Protein AF-A0A5Q2F804-F1 (afdb_monomer_lite)

Foldseek 3Di:
DPDDFDWDWPDDDDDPPDWIWIWTADPVRHTPDIDTDLVPQDDCPVVCVPPDLQCQLVVQLVSDLQQSLLSNLVSLQVVCVVVVHEDADPQQVVLSQLLRVLSVQLNVLVVLCVVPVVLSVLSNVLSCLSCVQLVRNDSHGQQDDRRGGPDGRDPVSVVVSVVSVVSNVVSVVSSCVRPPVDDDDPDDDFAKDKAAAAPVQHGDSPHQWMWIATPVGHTPDRTHGPVCVVQFWDFPQPPDSRRHIDGPPPPVPDDPPDDDDDDDPDDDD

pLDDT: mean 83.18, std 19.08, range [26.14, 98.75]

Sequence (269 aa):
MSGVTQRWVLDEIVDPYGAKVVVDRAPDGTVREARFDLAGLPRIDALLTGQQVAEVPSLVERLCGVCPAAHHLAGIRALESLAGGVDLPAAAVASRRLLHHASAIASHAVRAVGTDREGAVTLRRFAKAVMTAVGSPGHFPVTAVPGGVASRVGVEDRGRCLELLPAALSAAGRIAERTLPVPGPTDAFRGADVALVDDQGRPDLLGSRLRAVSADGEVLVAAAGTSGWDGLVAESAPGQPAPGPTSSPWDRGGAPTASGRSRNCASGP

Organism: NCBI:txid2662261

Radius of gyration: 22.35 Å; chains: 1; bounding box: 66×40×57 Å

InterPro domains:
  IPR001501 Nickel-dependent hydrogenase, large subunit [PF00374] (44-110)
  IPR029014 [NiFe]-hydrogenase, large subunit [G3DSA:1.10.645.10] (18-222)
  IPR029014 [NiFe]-hydrogenase, large subunit [SSF56762] (28-215)

Secondary structure (DSSP, 8-state):
------EEE---SS-TTPPEEEEEE-TTS-EEEEEEE-TTS---HHHHTTS-GGGHHHHHHTT-SS-HHHHHHHHHHHHHHHTT-----HHHHHHHHHHHHHHHHHHHHHHGGGT-HHHHHHHHHHHHHHHHHTT--SSS--SEETTEESSPPPHHHHHHHHHHHHHHHHHHHHHHHHHTTSPPPSS---S-EEEEE-TTS-B-TT-SEEEEE-TTS-EEEEEEEGGGHHHHEEESSTTSSS--EEETTTTTTS---------------

Structure (mmCIF, N/CA/C/O backbone):
data_AF-A0A5Q2F804-F1
#
_entry.id   AF-A0A5Q2F804-F1
#
loop_
_atom_site.group_PDB
_atom_site.id
_atom_site.type_symbol
_atom_site.label_atom_id
_atom_site.label_alt_id
_atom_site.label_comp_id
_atom_site.label_asym_id
_atom_site.label_entity_id
_atom_site.label_seq_id
_atom_site.pdbx_PDB_ins_code
_atom_site.Cartn_x
_atom_site.Cartn_y
_atom_site.Cartn_z
_atom_site.occupancy
_atom_site.B_iso_or_equiv
_atom_site.auth_seq_id
_atom_site.auth_comp_id
_atom_site.auth_asym_id
_atom_site.auth_atom_id
_atom_site.pdbx_PDB_model_num
ATOM 1 N N . MET A 1 1 ? -38.624 15.180 28.077 1.00 38.72 1 MET A N 1
ATOM 2 C CA . MET A 1 1 ? -37.472 16.012 28.487 1.00 38.72 1 MET A CA 1
ATOM 3 C C . MET A 1 1 ? -36.250 15.488 27.757 1.00 38.72 1 MET A C 1
ATOM 5 O O . MET A 1 1 ? -35.850 14.359 28.000 1.00 38.72 1 MET A O 1
ATOM 9 N N . SER A 1 2 ? -35.767 16.248 26.772 1.00 48.84 2 SER A N 1
ATOM 10 C CA . SER A 1 2 ? -34.666 15.853 25.886 1.00 48.84 2 SER A CA 1
ATOM 11 C C . SER A 1 2 ? -33.348 15.982 26.651 1.00 48.84 2 SER A C 1
ATOM 13 O O . SER A 1 2 ? -32.850 17.087 26.855 1.00 48.84 2 SER A O 1
ATOM 15 N N . GLY A 1 3 ? -32.861 14.862 27.188 1.00 47.88 3 GLY A N 1
ATOM 16 C CA . GLY A 1 3 ? -31.655 14.800 28.010 1.00 47.88 3 GLY A CA 1
ATOM 17 C C . GLY A 1 3 ? -30.406 14.865 27.144 1.00 47.88 3 GLY A C 1
ATOM 18 O O . GLY A 1 3 ? -29.879 13.828 26.742 1.00 47.88 3 GLY A O 1
ATOM 19 N N . VAL A 1 4 ? -29.939 16.077 26.848 1.00 47.84 4 VAL A N 1
ATOM 20 C CA . VAL A 1 4 ? -28.622 16.267 26.235 1.00 47.84 4 VAL A CA 1
ATOM 21 C C . VAL A 1 4 ? -27.569 15.786 27.229 1.00 47.84 4 VAL A C 1
ATOM 23 O O . VAL A 1 4 ? -27.433 16.302 28.335 1.00 47.84 4 VAL A O 1
ATOM 26 N N . THR A 1 5 ? -26.875 14.735 26.819 1.00 56.75 5 THR A N 1
ATOM 27 C CA . THR A 1 5 ? -25.773 14.086 27.521 1.00 56.75 5 THR A CA 1
ATOM 28 C C . THR A 1 5 ? -24.488 14.831 27.164 1.00 56.75 5 THR A C 1
ATOM 30 O O . THR A 1 5 ? -24.303 15.231 26.014 1.00 56.75 5 THR A O 1
ATOM 33 N N . GLN A 1 6 ? -23.638 15.111 28.156 1.00 49.16 6 GLN A N 1
ATOM 34 C CA . GLN A 1 6 ? -22.407 15.877 27.947 1.00 49.16 6 GLN A CA 1
ATOM 35 C C . GLN A 1 6 ? -21.523 15.196 26.894 1.00 49.16 6 GLN A C 1
ATOM 37 O O . GLN A 1 6 ? -21.100 14.056 27.080 1.00 49.16 6 GLN A O 1
ATOM 42 N N . ARG A 1 7 ? -21.225 15.915 25.808 1.00 54.91 7 ARG A N 1
ATOM 43 C CA . ARG A 1 7 ? -20.289 15.489 24.765 1.00 54.91 7 ARG A CA 1
ATOM 44 C C . ARG A 1 7 ? -18.921 16.085 25.059 1.00 54.91 7 ARG A C 1
ATOM 46 O O . ARG A 1 7 ? -18.747 17.297 24.979 1.00 54.91 7 ARG A O 1
ATOM 53 N N . TRP A 1 8 ? -17.962 15.223 25.361 1.00 56.25 8 TRP A N 1
ATOM 54 C CA . TRP A 1 8 ? -16.563 15.601 25.517 1.00 56.25 8 TRP A CA 1
ATOM 55 C C . TRP A 1 8 ? -15.850 15.374 24.182 1.00 56.25 8 TRP A C 1
ATOM 57 O O . TRP A 1 8 ? -15.937 14.290 23.607 1.00 56.25 8 TRP A O 1
ATOM 67 N N . VAL A 1 9 ? -15.189 16.409 23.668 1.00 56.56 9 VAL A N 1
ATOM 68 C CA . VAL A 1 9 ? -14.317 16.337 22.490 1.00 56.56 9 VAL A CA 1
ATOM 69 C C . VAL A 1 9 ? -12.901 16.561 22.998 1.00 56.56 9 VAL A C 1
ATOM 71 O O . VAL A 1 9 ? -12.588 17.664 23.433 1.00 56.56 9 VAL A O 1
ATOM 74 N N . LEU A 1 10 ? -12.079 15.511 23.007 1.00 50.03 10 LEU A N 1
ATOM 75 C CA . LEU A 1 10 ? -10.643 15.657 23.230 1.00 50.03 10 LEU A CA 1
ATOM 76 C C . LEU A 1 10 ? -9.939 15.888 21.887 1.00 50.03 10 LEU A C 1
ATOM 78 O O . LEU A 1 10 ? -10.218 15.185 20.916 1.00 50.03 10 LEU A O 1
ATOM 82 N N . ASP A 1 11 ? -9.047 16.877 21.901 1.00 45.44 11 ASP A N 1
ATOM 83 C CA . ASP A 1 11 ? -8.083 17.286 20.876 1.00 45.44 11 ASP A CA 1
ATOM 84 C C . ASP A 1 11 ? -8.650 17.799 19.543 1.00 45.44 11 ASP A C 1
ATOM 86 O O . ASP A 1 11 ? -8.765 17.104 18.533 1.00 45.44 11 ASP A O 1
ATOM 90 N N . GLU A 1 12 ? -8.925 19.106 19.535 1.00 42.06 12 GLU A N 1
ATOM 91 C CA . GLU A 1 12 ? -8.994 19.911 18.320 1.00 42.06 12 GLU A CA 1
ATOM 92 C C . GLU A 1 12 ? -7.562 20.210 17.826 1.00 42.06 12 GLU A C 1
ATOM 94 O O . GLU A 1 12 ? -6.863 21.071 18.349 1.00 42.06 12 GLU A O 1
ATOM 99 N N . ILE A 1 13 ? -7.144 19.476 16.790 1.00 50.56 13 ILE A N 1
ATOM 100 C CA . ILE A 1 13 ? -6.192 19.915 15.753 1.00 50.56 13 ILE A CA 1
ATOM 101 C C . ILE A 1 13 ? -4.788 20.328 16.256 1.00 50.56 13 ILE A C 1
ATOM 103 O O . ILE A 1 13 ? -4.438 21.501 16.197 1.00 50.56 13 ILE A O 1
ATOM 107 N N . VAL A 1 14 ? -3.919 19.369 16.617 1.00 45.47 14 VAL A N 1
ATOM 108 C CA . VAL A 1 14 ? -2.443 19.515 16.442 1.00 45.47 14 VAL A CA 1
ATOM 109 C C . VAL A 1 14 ? -1.732 18.192 16.080 1.00 45.47 14 VAL A C 1
ATOM 111 O O . VAL A 1 14 ? -0.512 18.170 15.956 1.00 45.47 14 VAL A O 1
ATOM 114 N N . ASP A 1 15 ? -2.442 17.083 15.843 1.00 53.72 15 ASP A N 1
ATOM 115 C CA . ASP A 1 15 ? -1.802 15.834 15.406 1.00 53.72 15 ASP A CA 1
ATOM 116 C C . ASP A 1 15 ? -2.459 15.285 14.125 1.00 53.72 15 ASP A C 1
ATOM 118 O O . ASP A 1 15 ? -3.586 14.795 14.190 1.00 53.72 15 ASP A O 1
ATOM 122 N N . PRO A 1 16 ? -1.794 15.329 12.950 1.00 51.53 16 PRO A N 1
ATOM 123 C CA . PRO A 1 16 ? -2.287 14.669 11.737 1.00 51.53 16 PRO A CA 1
ATOM 124 C C . PRO A 1 16 ? -2.323 13.131 11.855 1.00 51.53 16 PRO A C 1
ATOM 126 O O . PRO A 1 16 ? -2.821 12.462 10.952 1.00 51.53 16 PRO A O 1
ATOM 129 N N . TYR A 1 17 ? -1.798 12.570 12.949 1.00 50.66 17 TYR A N 1
ATOM 130 C CA . TYR A 1 17 ? -1.917 11.166 13.344 1.00 50.66 17 TYR A CA 1
ATOM 131 C C . TYR A 1 17 ? -2.920 10.947 14.489 1.00 50.66 17 TYR A C 1
ATOM 133 O O . TYR A 1 17 ? -3.140 9.803 14.892 1.00 50.66 17 TYR A O 1
ATOM 141 N N . GLY A 1 18 ? -3.534 12.016 15.003 1.00 53.72 18 GLY A N 1
ATOM 142 C CA . GLY A 1 18 ? -4.494 11.967 16.095 1.00 53.72 18 GLY A CA 1
ATOM 143 C C . GLY A 1 18 ? -5.844 11.444 15.617 1.00 53.72 18 GLY A C 1
ATOM 144 O O . GLY A 1 18 ? -6.415 11.937 14.646 1.00 53.72 18 GLY A O 1
ATOM 145 N N . ALA A 1 19 ? -6.372 10.442 16.312 1.00 65.06 19 ALA A N 1
ATOM 146 C CA . ALA A 1 19 ? -7.722 9.948 16.098 1.00 65.06 19 ALA A CA 1
ATOM 147 C C . ALA A 1 19 ? -8.625 10.487 17.212 1.00 65.06 19 ALA A C 1
ATOM 149 O O . ALA A 1 19 ? -8.334 10.315 18.395 1.00 65.06 19 ALA A O 1
ATOM 150 N N . LYS A 1 20 ? -9.734 11.133 16.848 1.00 74.44 20 LYS A N 1
ATOM 151 C CA . LYS A 1 20 ? -10.697 11.629 17.832 1.00 74.44 20 LYS A CA 1
ATOM 152 C C . LYS A 1 20 ? -11.535 10.468 18.352 1.00 74.44 20 LYS A C 1
ATOM 154 O O . LYS A 1 20 ? -12.152 9.757 17.564 1.00 74.44 20 LYS A O 1
ATOM 159 N N . VAL A 1 21 ? -11.603 10.310 19.671 1.00 82.12 21 VAL A N 1
ATOM 160 C CA . VAL A 1 21 ? -12.519 9.365 20.322 1.00 82.12 21 VAL A CA 1
ATOM 161 C C . VAL A 1 21 ? -13.660 10.149 20.958 1.00 82.12 21 VAL A C 1
ATOM 163 O O . VAL A 1 21 ? -13.438 11.014 21.802 1.00 82.12 21 VAL A O 1
ATOM 166 N N . VAL A 1 22 ? -14.893 9.856 20.552 1.00 83.38 22 VAL A N 1
ATOM 167 C CA . VAL A 1 22 ? -16.102 10.405 21.173 1.00 83.38 22 VAL A CA 1
ATOM 168 C C . VAL A 1 22 ? -16.629 9.387 22.169 1.00 83.38 22 VAL A C 1
ATOM 170 O O . VAL A 1 22 ? -16.884 8.242 21.800 1.00 83.38 22 VAL A O 1
ATOM 173 N N . VAL A 1 23 ? -16.788 9.818 23.421 1.00 88.50 23 VAL A N 1
ATOM 174 C CA . VAL A 1 23 ? -17.300 8.990 24.517 1.00 88.50 23 VAL A CA 1
ATOM 175 C C . VAL A 1 23 ? -18.631 9.555 24.994 1.00 88.50 23 VAL A C 1
ATOM 177 O O . VAL A 1 23 ? -18.683 10.667 25.522 1.00 88.50 23 VAL A O 1
ATOM 180 N N . ASP A 1 24 ? -19.695 8.775 24.844 1.00 87.75 24 ASP A N 1
ATOM 181 C CA . ASP A 1 24 ? -21.026 9.118 25.333 1.00 87.75 24 ASP A CA 1
ATOM 182 C C . ASP A 1 24 ? -21.238 8.471 26.711 1.00 87.75 24 ASP A C 1
ATOM 184 O O . ASP A 1 24 ? -21.100 7.256 26.884 1.00 87.75 24 ASP A O 1
ATOM 188 N N . ARG A 1 25 ? -21.559 9.288 27.723 1.00 92.94 25 ARG A N 1
ATOM 189 C CA . ARG A 1 25 ? -21.741 8.853 29.120 1.00 92.94 25 ARG A CA 1
ATOM 190 C C . ARG A 1 25 ? -23.180 9.032 29.585 1.00 92.94 25 ARG A C 1
ATOM 192 O O . ARG A 1 25 ? -23.860 9.962 29.171 1.00 92.94 25 ARG A O 1
ATOM 199 N N . ALA A 1 26 ? -23.643 8.156 30.466 1.00 91.38 26 ALA A N 1
ATOM 200 C CA . ALA A 1 26 ? -24.888 8.317 31.203 1.00 91.38 26 ALA A CA 1
ATOM 201 C C . ALA A 1 26 ? -24.761 9.413 32.288 1.00 91.38 26 ALA A C 1
ATOM 203 O O . ALA A 1 26 ? -23.644 9.782 32.656 1.00 91.38 26 ALA A O 1
ATOM 204 N N . PRO A 1 27 ? -25.885 9.929 32.833 1.00 90.88 27 PRO A N 1
ATOM 205 C CA . PRO A 1 27 ? -25.858 10.932 33.904 1.00 90.88 27 PRO A CA 1
ATOM 206 C C . PRO A 1 27 ? -25.114 10.499 35.176 1.00 90.88 27 PRO A C 1
ATOM 208 O O . PRO A 1 27 ? -24.616 11.349 35.902 1.00 90.88 27 PRO A O 1
ATOM 211 N N . ASP A 1 28 ? -25.024 9.194 35.438 1.00 92.19 28 ASP A N 1
ATOM 212 C CA . ASP A 1 28 ? -24.280 8.616 36.565 1.00 92.19 28 ASP A CA 1
ATOM 213 C C . ASP A 1 28 ? -22.765 8.473 36.298 1.00 92.19 28 ASP A C 1
ATOM 215 O O . ASP A 1 28 ? -22.028 7.979 37.146 1.00 92.19 28 ASP A O 1
ATOM 219 N N . GLY A 1 29 ? -22.287 8.907 35.125 1.00 88.25 29 GLY A N 1
ATOM 220 C CA . GLY A 1 29 ? -20.882 8.843 34.719 1.00 88.25 29 GLY A CA 1
ATOM 221 C C . GLY A 1 29 ? -20.481 7.566 33.972 1.00 88.25 29 GLY A C 1
ATOM 222 O O . GLY A 1 29 ? -19.369 7.519 33.429 1.00 88.25 29 GLY A O 1
ATOM 223 N N . THR A 1 30 ? -21.372 6.570 33.879 1.00 93.12 30 THR A N 1
ATOM 224 C CA . THR A 1 30 ? -21.130 5.304 33.169 1.00 93.12 30 THR A CA 1
ATOM 225 C C . THR A 1 30 ? -20.923 5.547 31.675 1.00 93.12 30 THR A C 1
ATOM 227 O O . THR A 1 30 ? -21.722 6.234 31.039 1.00 93.12 30 THR A O 1
ATOM 230 N N . VAL A 1 31 ? -19.871 4.974 31.083 1.00 91.56 31 VAL A N 1
ATOM 231 C CA . VAL A 1 31 ? -19.643 5.030 29.628 1.00 91.56 31 VAL A CA 1
ATOM 232 C C . VAL A 1 31 ? -20.655 4.128 28.925 1.00 91.56 31 VAL A C 1
ATOM 234 O O . VAL A 1 31 ? -20.709 2.933 29.199 1.00 91.56 31 VAL A O 1
ATOM 237 N N . ARG A 1 32 ? -21.458 4.699 28.024 1.00 90.38 32 ARG A N 1
ATOM 238 C CA . ARG A 1 32 ? -22.400 3.950 27.178 1.00 90.38 32 ARG A CA 1
ATOM 239 C C . ARG A 1 32 ? -21.753 3.501 25.879 1.00 90.38 32 ARG A C 1
ATOM 241 O O . ARG A 1 32 ? -22.004 2.393 25.426 1.00 90.38 32 ARG A O 1
ATOM 248 N N . GLU A 1 33 ? -20.944 4.373 25.293 1.00 86.44 33 GLU A N 1
ATOM 249 C CA . GLU A 1 33 ? -20.306 4.139 24.005 1.00 86.44 33 GLU A CA 1
ATOM 250 C C . GLU A 1 33 ? -18.998 4.928 23.923 1.00 86.44 33 GLU A C 1
ATOM 252 O O . GLU A 1 33 ? -18.900 6.041 24.446 1.00 86.44 33 GLU A O 1
ATOM 257 N N . ALA A 1 34 ? -18.008 4.359 23.243 1.00 86.06 34 ALA A N 1
ATOM 258 C CA . ALA A 1 34 ? -16.816 5.058 22.794 1.00 86.06 34 ALA A CA 1
ATOM 259 C C . ALA A 1 34 ? -16.560 4.681 21.331 1.00 86.06 34 ALA A C 1
ATOM 261 O O . ALA A 1 34 ? -16.556 3.498 20.994 1.00 86.06 34 ALA A O 1
ATOM 262 N N . ARG A 1 35 ? -16.355 5.673 20.463 1.00 82.75 35 ARG A N 1
ATOM 263 C CA . ARG A 1 35 ? -16.119 5.457 19.026 1.00 82.75 35 ARG A CA 1
ATOM 264 C C . ARG A 1 35 ? -15.065 6.404 18.478 1.00 82.75 35 ARG A C 1
ATOM 266 O O . ARG A 1 35 ? -14.916 7.516 18.982 1.00 82.75 35 ARG A O 1
ATOM 273 N N . PHE A 1 36 ? -14.399 5.997 17.403 1.00 83.00 36 PHE A N 1
ATOM 274 C CA . PHE A 1 36 ? -13.578 6.906 16.609 1.00 83.00 36 PHE A CA 1
ATOM 275 C C . PHE A 1 36 ? -14.462 7.812 15.744 1.00 83.00 36 PHE A C 1
ATOM 277 O O . PHE A 1 36 ? -15.350 7.340 15.035 1.00 83.00 36 PHE A O 1
ATOM 284 N N . ASP A 1 37 ? -14.219 9.117 15.801 1.00 79.50 37 ASP A N 1
ATOM 285 C CA . ASP A 1 37 ? -14.879 10.109 14.959 1.00 79.50 37 ASP A CA 1
ATOM 286 C C . ASP A 1 37 ? -14.072 10.322 13.677 1.00 79.50 37 ASP A C 1
ATOM 288 O O . ASP A 1 37 ? -13.038 10.989 13.665 1.00 79.50 37 ASP A O 1
ATOM 292 N N . LEU A 1 38 ? -14.570 9.727 12.594 1.00 78.75 38 LEU A N 1
ATOM 293 C CA . LEU A 1 38 ? -13.983 9.802 11.257 1.00 78.75 38 LEU A CA 1
ATOM 294 C C . LEU A 1 38 ? -14.694 10.830 10.359 1.00 78.75 38 LEU A C 1
ATOM 296 O O . LEU A 1 38 ? -14.428 10.889 9.161 1.00 78.75 38 LEU A O 1
ATOM 300 N N . ALA A 1 39 ? -15.599 11.652 10.909 1.00 77.88 39 ALA A N 1
ATOM 301 C CA . ALA A 1 39 ? -16.405 12.595 10.128 1.00 77.88 39 ALA A CA 1
ATOM 302 C C . ALA A 1 39 ? -15.580 13.667 9.397 1.00 77.88 39 ALA A C 1
ATOM 304 O O . ALA A 1 39 ? -16.039 14.201 8.391 1.00 77.88 39 ALA A O 1
ATOM 305 N N . GLY A 1 40 ? -14.372 13.968 9.883 1.00 74.88 40 GLY A N 1
ATOM 306 C CA . GLY A 1 40 ? -13.460 14.932 9.263 1.00 74.88 40 GLY A CA 1
ATOM 307 C C . GLY A 1 40 ? -12.661 14.395 8.070 1.00 74.88 40 GLY A C 1
ATOM 308 O O . GLY A 1 40 ? -11.944 15.170 7.440 1.00 74.88 40 GLY A O 1
ATOM 309 N N . LEU A 1 41 ? -12.745 13.095 7.756 1.00 75.06 41 LEU A N 1
ATOM 310 C CA . LEU A 1 41 ? -11.999 12.514 6.639 1.00 75.06 41 LEU A CA 1
ATOM 311 C C . LEU A 1 41 ? -12.686 12.802 5.291 1.00 75.06 41 LEU A C 1
ATOM 313 O O . LEU A 1 41 ? -13.914 12.705 5.191 1.00 75.06 41 LEU A O 1
ATOM 317 N N . PRO A 1 42 ? -11.914 13.127 4.235 1.00 72.25 42 PRO A N 1
ATOM 318 C CA . PRO A 1 42 ? -12.466 13.392 2.912 1.00 72.25 42 PRO A CA 1
ATOM 319 C C . PRO A 1 42 ? -13.193 12.157 2.365 1.00 72.25 42 PRO A C 1
ATOM 321 O O . PRO A 1 42 ? -12.704 11.032 2.468 1.00 72.25 42 PRO A O 1
ATOM 324 N N . ARG A 1 43 ? -14.368 12.372 1.763 1.00 76.12 43 ARG A N 1
ATOM 325 C CA . ARG A 1 43 ? -15.200 11.314 1.170 1.00 76.12 43 ARG A CA 1
ATOM 326 C C . ARG A 1 43 ? -15.161 11.431 -0.340 1.00 76.12 43 ARG A C 1
ATOM 328 O O . ARG A 1 43 ? -15.449 12.492 -0.887 1.00 76.12 43 ARG A O 1
ATOM 335 N N . ILE A 1 44 ? -14.783 10.343 -0.994 1.00 80.56 44 ILE A N 1
ATOM 336 C CA . ILE A 1 44 ? -14.481 10.348 -2.421 1.00 80.56 44 ILE A CA 1
ATOM 337 C C . ILE A 1 44 ? -15.685 9.966 -3.283 1.00 80.56 44 ILE A C 1
ATOM 339 O O . ILE A 1 44 ? -15.826 10.476 -4.387 1.00 80.56 44 ILE A O 1
ATOM 343 N N . ASP A 1 45 ? -16.583 9.124 -2.779 1.00 82.94 45 ASP A N 1
ATOM 344 C CA . ASP A 1 45 ? -17.612 8.454 -3.582 1.00 82.94 45 ASP A CA 1
ATOM 345 C C . ASP A 1 45 ? -18.517 9.449 -4.326 1.00 82.94 45 ASP A C 1
ATOM 347 O O . ASP A 1 45 ? -18.698 9.374 -5.544 1.00 82.94 45 ASP A O 1
ATOM 351 N N . ALA A 1 46 ? -19.012 10.461 -3.608 1.00 84.12 46 ALA A N 1
ATOM 352 C CA . ALA A 1 46 ? -19.833 11.516 -4.195 1.00 84.12 46 ALA A CA 1
ATOM 353 C C . ALA A 1 46 ? -19.038 12.429 -5.149 1.00 84.12 46 ALA A C 1
ATOM 355 O O . ALA A 1 46 ? -19.608 12.955 -6.100 1.00 84.12 46 ALA A O 1
ATOM 356 N N . LEU A 1 47 ? -17.727 12.599 -4.926 1.00 84.19 47 LEU A N 1
ATOM 357 C CA . LEU A 1 47 ? -16.857 13.436 -5.762 1.00 84.19 47 LEU A CA 1
ATOM 358 C C . LEU A 1 47 ? -16.540 12.791 -7.117 1.00 84.19 47 LEU A C 1
ATOM 360 O O . LEU A 1 47 ? -16.288 13.509 -8.084 1.00 84.19 47 LEU A O 1
ATOM 364 N N . LEU A 1 48 ? -16.548 11.456 -7.200 1.00 89.75 48 LEU A N 1
ATOM 365 C CA . LEU A 1 48 ? -16.289 10.731 -8.449 1.00 89.75 48 LEU A CA 1
ATOM 366 C C . LEU A 1 48 ? -17.517 10.640 -9.355 1.00 89.75 48 LEU A C 1
ATOM 368 O O . LEU A 1 48 ? -17.381 10.390 -10.553 1.00 89.75 48 LEU A O 1
ATOM 372 N N . THR A 1 49 ? -18.718 10.847 -8.814 1.00 90.50 49 THR A N 1
ATOM 373 C CA . THR A 1 49 ? -19.950 10.773 -9.605 1.00 90.50 49 THR A CA 1
ATOM 374 C C . THR A 1 49 ? -19.953 11.869 -10.675 1.00 90.50 49 THR A C 1
ATOM 376 O O . THR A 1 49 ? -19.809 13.050 -10.374 1.00 90.50 49 THR A O 1
ATOM 379 N N . GLY A 1 50 ? -20.110 11.474 -11.943 1.00 92.81 50 GLY A N 1
ATOM 380 C CA . GLY A 1 50 ? -20.084 12.386 -13.093 1.00 92.81 50 GLY A CA 1
ATOM 381 C C . GLY A 1 50 ? -18.684 12.745 -13.606 1.00 92.81 50 GLY A C 1
ATOM 382 O O . GLY A 1 50 ? -18.578 13.439 -14.616 1.00 92.81 50 GLY A O 1
ATOM 383 N N . GLN A 1 51 ? -17.616 12.266 -12.961 1.00 93.38 51 GLN A N 1
ATOM 384 C CA . GLN A 1 51 ? -16.254 12.431 -13.467 1.00 93.38 51 GLN A CA 1
ATOM 385 C C . GLN A 1 51 ? -15.992 11.513 -14.661 1.00 93.38 51 GLN A C 1
ATOM 387 O O . GLN A 1 51 ? -16.578 10.436 -14.797 1.00 93.38 51 GLN A O 1
ATOM 392 N N . GLN A 1 52 ? -15.060 11.923 -15.520 1.00 94.62 52 GLN A N 1
ATOM 393 C CA . GLN A 1 52 ? -14.554 11.041 -16.565 1.00 94.62 52 GLN A CA 1
ATOM 394 C C . GLN A 1 52 ? -13.771 9.901 -15.920 1.00 94.62 52 GLN A C 1
ATOM 396 O O . GLN A 1 52 ? -12.856 10.137 -15.134 1.00 94.62 52 GLN A O 1
ATOM 401 N N . VAL A 1 53 ? -14.107 8.660 -16.279 1.00 93.00 53 VAL A N 1
ATOM 402 C CA . VAL A 1 53 ? -13.520 7.471 -15.648 1.00 93.00 53 VAL A CA 1
ATOM 403 C C . VAL A 1 53 ? -11.989 7.460 -15.734 1.00 93.00 53 VAL A C 1
ATOM 405 O O . VAL A 1 53 ? -11.326 7.125 -14.760 1.00 93.00 53 VAL A O 1
ATOM 408 N N . ALA A 1 54 ? -11.418 7.932 -16.847 1.00 92.31 54 ALA A N 1
ATOM 409 C CA . ALA A 1 54 ? -9.971 8.022 -17.043 1.00 92.31 54 ALA A CA 1
ATOM 410 C C . ALA A 1 54 ? -9.262 8.976 -16.058 1.00 92.31 54 ALA A C 1
ATOM 412 O O . ALA A 1 54 ? -8.087 8.774 -15.766 1.00 92.31 54 ALA A O 1
ATOM 413 N N . GLU A 1 55 ? -9.970 9.967 -15.508 1.00 92.31 55 GLU A N 1
ATOM 414 C CA . GLU A 1 55 ? -9.425 10.948 -14.557 1.00 92.31 55 GLU A CA 1
ATOM 415 C C . GLU A 1 55 ? -9.467 10.456 -13.103 1.00 92.31 55 GLU A C 1
ATOM 417 O O . GLU A 1 55 ? -8.786 11.005 -12.234 1.00 92.31 55 GLU A O 1
ATOM 422 N N . VAL A 1 56 ? -10.243 9.402 -12.819 1.00 91.75 56 VAL A N 1
ATOM 423 C CA . VAL A 1 56 ? -10.456 8.882 -11.460 1.00 91.75 56 VAL A CA 1
ATOM 424 C C . VAL A 1 56 ? -9.142 8.559 -10.734 1.00 91.75 56 VAL A C 1
ATOM 426 O O . VAL A 1 56 ? -9.006 9.013 -9.598 1.00 91.75 56 VAL A O 1
ATOM 429 N N . PRO A 1 57 ? -8.141 7.865 -11.321 1.00 92.12 57 PRO A N 1
ATOM 430 C CA . PRO A 1 57 ? -6.891 7.571 -10.613 1.00 92.12 57 PRO A CA 1
ATOM 431 C C . PRO A 1 57 ? -6.166 8.831 -10.127 1.00 92.12 57 PRO A C 1
ATOM 433 O O . PRO A 1 57 ? -5.767 8.894 -8.963 1.00 92.12 57 PRO A O 1
ATOM 436 N N . SER A 1 58 ? -6.076 9.851 -10.987 1.00 90.81 58 SER A N 1
ATOM 437 C CA . SER A 1 58 ? -5.443 11.142 -10.689 1.00 90.81 58 SER A CA 1
ATOM 438 C C . SER A 1 58 ? -6.187 11.920 -9.599 1.00 90.81 58 SER A C 1
ATOM 440 O O . SER A 1 58 ? -5.564 12.631 -8.808 1.00 90.81 58 SER A O 1
ATOM 442 N N . LEU A 1 59 ? -7.519 11.806 -9.546 1.00 90.75 59 LEU A N 1
ATOM 443 C CA . LEU A 1 59 ? -8.334 12.402 -8.486 1.00 90.75 59 LEU A CA 1
ATOM 444 C C . LEU A 1 59 ? -8.124 11.675 -7.152 1.00 90.75 59 LEU A C 1
ATOM 446 O O . LEU A 1 59 ? -7.892 12.324 -6.134 1.00 90.75 59 LEU A O 1
ATOM 450 N N . VAL A 1 60 ? -8.162 10.339 -7.160 1.00 89.25 60 VAL A N 1
ATOM 451 C CA . VAL A 1 60 ? -8.063 9.502 -5.953 1.00 89.25 60 VAL A CA 1
ATOM 452 C C . VAL A 1 60 ? -6.700 9.652 -5.280 1.00 89.25 60 VAL A C 1
ATOM 454 O O . VAL A 1 60 ? -6.637 9.822 -4.062 1.00 89.25 60 VAL A O 1
ATOM 457 N N . GLU A 1 61 ? -5.601 9.626 -6.039 1.00 89.75 61 GLU A N 1
ATOM 458 C CA . GLU A 1 61 ? -4.256 9.712 -5.452 1.00 89.75 61 GLU A CA 1
ATOM 459 C C . GLU A 1 61 ? -3.998 11.034 -4.718 1.00 89.75 61 GLU A C 1
ATOM 461 O O . GLU A 1 61 ? -3.205 11.070 -3.778 1.00 89.75 61 GLU A O 1
ATOM 466 N N . ARG A 1 62 ? -4.701 12.108 -5.102 1.00 89.12 62 ARG A N 1
ATOM 467 C CA . ARG A 1 62 ? -4.552 13.451 -4.522 1.00 89.12 62 ARG A CA 1
ATOM 468 C C . ARG A 1 62 ? -5.294 13.643 -3.209 1.00 89.12 62 ARG A C 1
ATOM 470 O O . ARG A 1 62 ? -5.060 14.640 -2.531 1.00 89.12 62 ARG A O 1
ATOM 477 N N . LEU A 1 63 ? -6.151 12.700 -2.829 1.00 82.00 63 LEU A N 1
ATOM 478 C CA . LEU A 1 63 ? -6.907 12.778 -1.580 1.00 82.00 63 LEU A CA 1
ATOM 479 C C . LEU A 1 63 ? -6.096 12.351 -0.362 1.00 82.00 63 LEU A C 1
ATOM 481 O O . LEU A 1 63 ? -6.449 12.715 0.758 1.00 82.00 63 LEU A O 1
ATOM 485 N N . CYS A 1 64 ? -5.013 11.599 -0.562 1.00 81.00 64 CYS A N 1
ATOM 486 C CA . CYS A 1 64 ? -4.172 11.131 0.527 1.00 81.00 64 CYS A CA 1
ATOM 487 C C . CYS A 1 64 ? -2.720 11.571 0.339 1.00 81.00 64 CYS A C 1
ATOM 489 O O . CYS A 1 64 ? -2.019 11.100 -0.553 1.00 81.00 64 CYS A O 1
ATOM 491 N N . GLY A 1 65 ? -2.236 12.403 1.263 1.00 81.00 65 GLY A N 1
ATOM 492 C CA . GLY A 1 65 ? -0.837 12.837 1.310 1.00 81.00 65 GLY A CA 1
ATOM 493 C C . GLY A 1 65 ? 0.147 11.791 1.858 1.00 81.00 65 GLY A C 1
ATOM 494 O O . GLY A 1 65 ? 1.318 12.100 2.059 1.00 81.00 65 GLY A O 1
ATOM 495 N N . VAL A 1 66 ? -0.304 10.568 2.162 1.00 82.31 66 VAL A N 1
ATOM 496 C CA . VAL A 1 66 ? 0.523 9.529 2.811 1.00 82.31 66 VAL A CA 1
ATOM 497 C C . VAL A 1 66 ? 0.729 8.306 1.921 1.00 82.31 66 VAL A C 1
ATOM 499 O O . VAL A 1 66 ? 1.836 7.768 1.870 1.00 82.31 66 VAL A O 1
ATOM 502 N N . CYS A 1 67 ? -0.308 7.860 1.208 1.00 89.94 67 CYS A N 1
ATOM 503 C CA . CYS A 1 67 ? -0.252 6.673 0.352 1.00 89.94 67 CYS A CA 1
ATOM 504 C C . CYS A 1 67 ? -0.684 6.920 -1.110 1.00 89.94 67 CYS A C 1
ATOM 506 O O . CYS A 1 67 ? -1.380 6.075 -1.684 1.00 89.94 67 CYS A O 1
ATOM 508 N N . PRO A 1 68 ? -0.232 8.004 -1.774 1.00 93.75 68 PRO A N 1
ATOM 509 C CA . PRO A 1 68 ? -0.649 8.301 -3.146 1.00 93.75 68 PRO A CA 1
ATOM 510 C C . PRO A 1 68 ? -0.275 7.181 -4.132 1.00 93.75 68 PRO A C 1
ATOM 512 O O . PR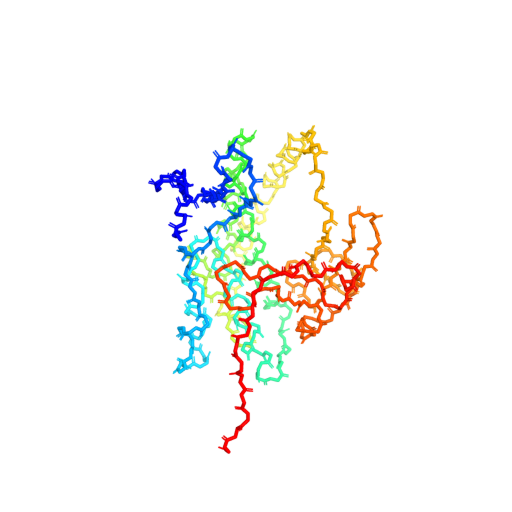O A 1 68 ? -1.039 6.889 -5.039 1.00 93.75 68 PRO A O 1
ATOM 515 N N . ALA A 1 69 ? 0.831 6.455 -3.918 1.00 95.62 69 ALA A N 1
ATOM 516 C CA . ALA A 1 69 ? 1.201 5.317 -4.768 1.00 95.62 69 ALA A CA 1
ATOM 517 C C . ALA A 1 69 ? 0.266 4.114 -4.670 1.00 95.62 69 ALA A C 1
ATOM 519 O O . ALA A 1 69 ? 0.072 3.421 -5.667 1.00 95.62 69 ALA A O 1
ATOM 520 N N . ALA A 1 70 ? -0.308 3.858 -3.493 1.00 95.44 70 ALA A N 1
ATOM 521 C CA . ALA A 1 70 ? -1.302 2.804 -3.342 1.00 95.44 70 ALA A CA 1
ATOM 522 C C . ALA A 1 70 ? -2.567 3.168 -4.130 1.00 95.44 70 ALA A C 1
ATOM 524 O O . ALA A 1 70 ? -3.050 2.362 -4.921 1.00 95.44 70 ALA A O 1
ATOM 525 N N . HIS A 1 71 ? -3.037 4.409 -3.976 1.00 95.06 71 HIS A N 1
ATOM 526 C CA . HIS A 1 71 ? -4.189 4.934 -4.705 1.00 95.06 71 HIS A CA 1
ATOM 527 C C . HIS A 1 71 ? -3.971 4.969 -6.220 1.00 95.06 71 HIS A C 1
ATOM 529 O O . HIS A 1 71 ? -4.843 4.514 -6.955 1.00 95.06 71 HIS A O 1
ATOM 535 N N . HIS A 1 72 ? -2.801 5.418 -6.685 1.00 96.19 72 HIS A N 1
ATOM 536 C CA . HIS A 1 72 ? -2.441 5.419 -8.105 1.00 96.19 72 HIS A CA 1
ATOM 537 C C . HIS A 1 72 ? -2.523 4.014 -8.703 1.00 96.19 72 HIS A C 1
ATOM 539 O O . HIS A 1 72 ? -3.215 3.772 -9.690 1.00 96.19 72 HIS A O 1
ATOM 545 N N . LEU A 1 73 ? -1.855 3.047 -8.069 1.00 96.94 73 LEU A N 1
ATOM 546 C CA . LEU A 1 73 ? -1.816 1.669 -8.557 1.00 96.94 73 LEU A CA 1
ATOM 547 C C . LEU A 1 73 ? -3.181 0.983 -8.478 1.00 96.94 73 LEU A C 1
ATOM 549 O O . LEU A 1 73 ? -3.534 0.251 -9.402 1.00 96.94 73 LEU A O 1
ATOM 553 N N . ALA A 1 74 ? -3.951 1.224 -7.416 1.00 95.06 74 ALA A N 1
ATOM 554 C CA . ALA A 1 74 ? -5.311 0.714 -7.289 1.00 95.06 74 ALA A CA 1
ATOM 555 C C . ALA A 1 74 ? -6.232 1.300 -8.371 1.00 95.06 74 ALA A C 1
ATOM 557 O O . ALA A 1 74 ? -6.935 0.547 -9.040 1.00 95.06 74 ALA A O 1
ATOM 558 N N . GLY A 1 75 ? -6.169 2.615 -8.603 1.00 94.75 75 GLY A N 1
ATOM 559 C CA . GLY A 1 75 ? -6.947 3.302 -9.632 1.00 94.75 75 GLY A CA 1
ATOM 560 C C . GLY A 1 75 ? -6.622 2.802 -11.038 1.00 94.75 75 GLY A C 1
ATOM 561 O O . GLY A 1 75 ? -7.528 2.437 -11.782 1.00 94.75 75 GLY A O 1
ATOM 562 N N . ILE A 1 76 ? -5.336 2.698 -11.392 1.00 96.44 76 ILE A N 1
ATOM 563 C CA . ILE A 1 76 ? -4.923 2.169 -12.701 1.00 96.44 76 ILE A CA 1
ATOM 564 C C . ILE A 1 76 ? -5.372 0.713 -12.879 1.00 96.44 76 ILE A C 1
ATOM 566 O O . ILE A 1 76 ? -5.919 0.380 -13.926 1.00 96.44 76 ILE A O 1
ATOM 570 N N . ARG A 1 77 ? -5.219 -0.148 -11.862 1.00 95.19 77 ARG A N 1
ATOM 571 C CA . ARG A 1 77 ? -5.701 -1.541 -11.931 1.00 95.19 77 ARG A CA 1
ATOM 572 C C . ARG A 1 77 ? -7.222 -1.622 -12.071 1.00 95.19 77 ARG A C 1
ATOM 574 O O . ARG A 1 77 ? -7.708 -2.497 -12.780 1.00 95.19 77 ARG A O 1
ATOM 581 N N . ALA A 1 78 ? -7.968 -0.724 -11.427 1.00 93.62 78 ALA A N 1
ATOM 582 C CA . ALA A 1 78 ? -9.418 -0.646 -11.577 1.00 93.62 78 ALA A CA 1
ATOM 583 C C . ALA A 1 78 ? -9.815 -0.248 -13.008 1.00 93.62 78 ALA A C 1
ATOM 585 O O . ALA A 1 78 ? -10.694 -0.883 -13.588 1.00 93.62 78 ALA A O 1
ATOM 586 N N . LEU A 1 79 ? -9.125 0.727 -13.614 1.00 94.62 79 LEU A N 1
ATOM 587 C CA . LEU A 1 79 ? -9.335 1.091 -15.021 1.00 94.62 79 LEU A CA 1
ATOM 588 C C . LEU A 1 79 ? -9.023 -0.059 -15.977 1.00 94.62 79 LEU A C 1
ATOM 590 O O . LEU A 1 79 ? -9.790 -0.324 -16.898 1.00 94.62 79 LEU A O 1
ATOM 594 N N . GLU A 1 80 ? -7.914 -0.759 -15.754 1.00 94.94 80 GLU A N 1
ATOM 595 C CA . GLU A 1 80 ? -7.534 -1.919 -16.562 1.00 94.94 80 GLU A CA 1
ATOM 596 C C . GLU A 1 80 ? -8.553 -3.051 -16.422 1.00 94.94 80 GLU A C 1
ATOM 598 O O . GLU A 1 80 ? -8.938 -3.652 -17.420 1.00 94.94 80 GLU A O 1
ATOM 603 N N . SER A 1 81 ? -9.046 -3.303 -15.206 1.00 93.00 81 SER A N 1
ATOM 604 C CA . SER A 1 81 ? -10.109 -4.281 -14.967 1.00 93.00 81 SER A CA 1
ATOM 605 C C . SER A 1 81 ? -11.406 -3.898 -15.679 1.00 93.00 81 SER A C 1
ATOM 607 O O . SER A 1 81 ? -12.051 -4.764 -16.265 1.00 93.00 81 SER A O 1
ATOM 609 N N . LEU A 1 82 ? -11.783 -2.615 -15.658 1.00 92.56 82 LEU A N 1
ATOM 610 C CA . LEU A 1 82 ? -12.962 -2.112 -16.365 1.00 92.56 82 LEU A CA 1
ATOM 611 C C . LEU A 1 82 ? -12.833 -2.281 -17.886 1.00 92.56 82 LEU A C 1
ATOM 613 O O . LEU A 1 82 ? -13.819 -2.569 -18.557 1.00 92.56 82 LEU A O 1
ATOM 617 N N . ALA A 1 83 ? -11.619 -2.149 -18.423 1.00 91.94 83 ALA A N 1
ATOM 618 C CA . ALA A 1 83 ? -11.320 -2.356 -19.838 1.00 91.94 83 ALA A CA 1
ATOM 619 C C . ALA A 1 83 ? -11.268 -3.843 -20.263 1.00 91.94 83 ALA A C 1
ATOM 621 O O . ALA A 1 83 ? -10.964 -4.127 -21.419 1.00 91.94 83 ALA A O 1
ATOM 622 N N . GLY A 1 84 ? -11.568 -4.787 -19.360 1.00 91.56 84 GLY A N 1
ATOM 623 C CA . GLY A 1 84 ? -11.538 -6.232 -19.628 1.00 91.56 84 GLY A CA 1
ATOM 624 C C . GLY A 1 84 ? -10.255 -6.941 -19.180 1.00 91.56 84 GLY A C 1
ATOM 625 O O . GLY A 1 84 ? -10.074 -8.117 -19.485 1.00 91.56 84 GLY A O 1
ATOM 626 N N . GLY A 1 85 ? -9.387 -6.256 -18.433 1.00 89.00 85 GLY A N 1
ATOM 627 C CA . GLY A 1 85 ? -8.084 -6.761 -18.010 1.00 89.00 85 GLY A CA 1
ATOM 628 C C . GLY A 1 85 ? -6.971 -6.435 -19.006 1.00 89.00 85 GLY A C 1
ATOM 629 O O . GLY A 1 85 ? -7.210 -6.086 -20.160 1.00 89.00 85 GLY A O 1
ATOM 630 N N . VAL A 1 86 ? -5.726 -6.518 -18.535 1.00 90.75 86 VAL A N 1
ATOM 631 C CA . VAL A 1 86 ? -4.528 -6.204 -19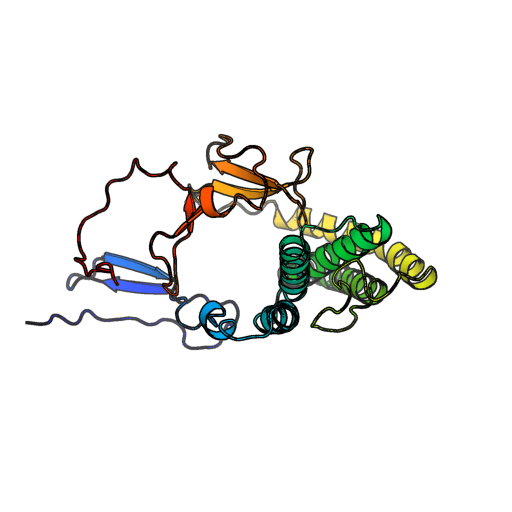.320 1.00 90.75 86 VAL A CA 1
ATOM 632 C C . VAL A 1 86 ? -3.409 -7.170 -18.951 1.00 90.75 86 VAL A C 1
ATOM 634 O O . VAL A 1 86 ? -3.022 -7.261 -17.784 1.00 90.75 86 VAL A O 1
ATOM 637 N N . ASP A 1 87 ? -2.823 -7.808 -19.963 1.00 92.12 87 ASP A N 1
ATOM 638 C CA . ASP A 1 87 ? -1.585 -8.568 -19.812 1.00 92.12 87 ASP A CA 1
ATOM 639 C C . ASP A 1 87 ? -0.384 -7.623 -19.847 1.00 92.12 87 ASP A C 1
ATOM 641 O O . ASP A 1 87 ? 0.058 -7.144 -20.894 1.00 92.12 87 ASP A O 1
ATOM 645 N N . LEU A 1 88 ? 0.145 -7.319 -18.665 1.00 95.06 88 LEU A N 1
ATOM 646 C CA . LEU A 1 88 ? 1.276 -6.413 -18.528 1.00 95.06 88 LEU A CA 1
ATOM 647 C C . LEU A 1 88 ? 2.600 -7.128 -18.829 1.00 95.06 88 LEU A C 1
ATOM 649 O O . LEU A 1 88 ? 2.856 -8.209 -18.292 1.00 95.06 88 LEU A O 1
ATOM 653 N N . PRO A 1 89 ? 3.524 -6.490 -19.571 1.00 95.69 89 PRO A N 1
ATOM 654 C CA . PRO A 1 89 ? 4.891 -6.979 -19.677 1.00 95.69 89 PRO A CA 1
ATOM 655 C C . PRO A 1 89 ? 5.540 -7.128 -18.294 1.00 95.69 89 PRO A C 1
ATOM 657 O O . PRO A 1 89 ? 5.367 -6.271 -17.423 1.00 95.69 89 PRO A O 1
ATOM 660 N N . ALA A 1 90 ? 6.374 -8.155 -18.105 1.00 95.81 90 ALA A N 1
ATOM 661 C CA . ALA A 1 90 ? 7.026 -8.434 -16.818 1.00 95.81 90 ALA A CA 1
ATOM 662 C C . ALA A 1 90 ? 7.788 -7.221 -16.241 1.00 95.81 90 ALA A C 1
ATOM 664 O O . ALA A 1 90 ? 7.757 -6.972 -15.036 1.00 95.81 90 ALA A O 1
ATOM 665 N N . ALA A 1 91 ? 8.417 -6.413 -17.100 1.00 96.06 91 ALA A N 1
ATOM 666 C CA . ALA A 1 91 ? 9.101 -5.185 -16.691 1.00 96.06 91 ALA A CA 1
ATOM 667 C C . ALA A 1 91 ? 8.141 -4.106 -16.147 1.00 96.06 91 ALA A C 1
ATOM 669 O O . ALA A 1 91 ? 8.496 -3.380 -15.215 1.00 96.06 91 ALA A O 1
ATOM 670 N N . ALA A 1 92 ? 6.923 -4.009 -16.689 1.00 97.31 92 ALA A N 1
ATOM 671 C CA . ALA A 1 92 ? 5.898 -3.094 -16.193 1.00 97.31 92 ALA A CA 1
ATOM 672 C C . ALA A 1 92 ? 5.379 -3.555 -14.824 1.00 97.31 92 ALA A C 1
ATOM 674 O O . ALA A 1 92 ? 5.312 -2.749 -13.896 1.00 97.31 92 ALA A O 1
ATOM 675 N N . VAL A 1 93 ? 5.115 -4.858 -14.663 1.00 96.44 93 VAL A N 1
ATOM 676 C CA . VAL A 1 93 ? 4.748 -5.457 -13.367 1.00 96.44 93 VAL A CA 1
ATOM 677 C C . VAL A 1 93 ? 5.826 -5.175 -12.317 1.00 96.44 93 VAL A C 1
ATOM 679 O O . VAL A 1 93 ? 5.519 -4.675 -11.235 1.00 96.44 93 VAL A O 1
ATOM 682 N N . ALA A 1 94 ? 7.097 -5.421 -12.646 1.00 96.94 94 ALA A N 1
ATOM 683 C CA . ALA A 1 94 ? 8.219 -5.156 -11.749 1.00 96.94 94 ALA A CA 1
ATOM 684 C C . ALA A 1 94 ? 8.320 -3.671 -11.362 1.00 96.94 94 ALA A C 1
ATOM 686 O O . ALA A 1 94 ? 8.512 -3.355 -10.191 1.00 96.94 94 ALA A O 1
ATOM 687 N N . SER A 1 95 ? 8.131 -2.754 -12.313 1.00 98.06 95 SER A N 1
ATOM 688 C CA . SER A 1 95 ? 8.190 -1.308 -12.058 1.00 98.06 95 SER A CA 1
ATOM 689 C C . SER A 1 95 ? 7.056 -0.833 -11.141 1.00 98.06 95 SER A C 1
ATOM 691 O O . SER A 1 95 ? 7.293 -0.054 -10.217 1.00 98.06 95 SER A O 1
ATOM 693 N N . ARG A 1 96 ? 5.834 -1.351 -11.326 1.00 97.94 96 ARG A N 1
ATOM 694 C CA . ARG A 1 96 ? 4.696 -1.073 -10.430 1.00 97.94 96 ARG A CA 1
ATOM 695 C C . ARG A 1 96 ? 4.935 -1.617 -9.017 1.00 97.94 96 ARG A C 1
ATOM 697 O O . ARG A 1 96 ? 4.665 -0.921 -8.042 1.00 97.94 96 ARG A O 1
ATOM 704 N N . ARG A 1 97 ? 5.507 -2.822 -8.897 1.00 97.25 97 ARG A N 1
ATOM 705 C CA . ARG A 1 97 ? 5.906 -3.415 -7.606 1.00 97.25 97 ARG A CA 1
ATOM 706 C C . ARG A 1 97 ? 6.986 -2.594 -6.908 1.00 97.25 97 ARG A C 1
ATOM 708 O O . ARG A 1 97 ? 6.846 -2.295 -5.726 1.00 97.25 97 ARG A O 1
ATOM 715 N N . LEU A 1 98 ? 8.022 -2.179 -7.636 1.00 97.69 98 LEU A N 1
ATOM 716 C CA . LEU A 1 98 ? 9.079 -1.310 -7.114 1.00 97.69 98 LEU A CA 1
ATOM 717 C C . LEU A 1 98 ? 8.514 0.012 -6.588 1.00 97.69 98 LEU A C 1
ATOM 719 O O . LEU A 1 98 ? 8.867 0.405 -5.478 1.00 97.69 98 LEU A O 1
ATOM 723 N N . LEU A 1 99 ? 7.598 0.655 -7.327 1.00 97.94 99 LEU A N 1
ATOM 724 C CA . LEU A 1 99 ? 6.907 1.856 -6.850 1.00 97.94 99 LEU A CA 1
ATOM 725 C C . LEU A 1 99 ? 6.203 1.595 -5.513 1.00 97.94 99 LEU A C 1
ATOM 727 O O . LEU A 1 99 ? 6.378 2.364 -4.566 1.00 97.94 99 LEU A O 1
ATOM 731 N N . HIS A 1 100 ? 5.410 0.524 -5.428 1.00 97.31 100 HIS A N 1
ATOM 732 C CA . HIS A 1 100 ? 4.611 0.265 -4.236 1.00 97.31 100 HIS A CA 1
ATOM 733 C C . HIS A 1 100 ? 5.475 -0.065 -3.015 1.00 97.31 100 HIS A C 1
ATOM 735 O O . HIS A 1 100 ? 5.298 0.540 -1.958 1.00 97.31 100 HIS A O 1
ATOM 741 N N . HIS A 1 101 ? 6.464 -0.950 -3.171 1.00 97.19 101 HIS A N 1
ATOM 742 C CA . HIS A 1 101 ? 7.394 -1.293 -2.095 1.00 97.19 101 HIS A CA 1
ATOM 743 C C . HIS A 1 101 ? 8.214 -0.086 -1.642 1.00 97.19 101 HIS A C 1
ATOM 745 O O . HIS A 1 101 ? 8.360 0.133 -0.441 1.00 97.19 101 HIS A O 1
ATOM 751 N N . ALA A 1 102 ? 8.713 0.732 -2.571 1.00 97.19 102 ALA A N 1
ATOM 752 C CA . ALA A 1 102 ? 9.454 1.937 -2.222 1.00 97.19 102 ALA A CA 1
ATOM 753 C C . ALA A 1 102 ? 8.576 2.943 -1.467 1.00 97.19 102 ALA A C 1
ATOM 755 O O . ALA A 1 102 ? 9.006 3.480 -0.447 1.00 97.19 102 ALA A O 1
ATOM 756 N N . SER A 1 103 ? 7.329 3.145 -1.904 1.00 95.88 103 SER A N 1
ATOM 757 C CA . SER A 1 103 ? 6.377 3.990 -1.180 1.00 95.88 103 SER A CA 1
ATOM 758 C C . SER A 1 103 ? 6.099 3.455 0.226 1.00 95.88 103 SER A C 1
ATOM 760 O O . SER A 1 103 ? 6.090 4.238 1.171 1.00 95.88 103 SER A O 1
ATOM 762 N N . ALA A 1 104 ? 5.914 2.141 0.386 1.00 95.12 104 ALA A N 1
ATOM 763 C CA . ALA A 1 104 ? 5.711 1.528 1.696 1.00 95.12 104 ALA A CA 1
ATOM 764 C C . ALA A 1 104 ? 6.935 1.740 2.603 1.00 95.12 104 ALA A C 1
ATOM 766 O O . ALA A 1 104 ? 6.792 2.219 3.727 1.00 95.12 104 ALA A O 1
ATOM 767 N N . ILE A 1 105 ? 8.147 1.478 2.100 1.00 96.25 105 ILE A N 1
ATOM 768 C CA . ILE A 1 105 ? 9.395 1.715 2.841 1.00 96.25 105 ILE A CA 1
ATOM 769 C C . ILE A 1 105 ? 9.499 3.183 3.266 1.00 96.25 105 ILE A C 1
ATOM 771 O O . ILE A 1 105 ? 9.799 3.454 4.426 1.00 96.25 105 ILE A O 1
ATOM 775 N N . ALA A 1 106 ? 9.228 4.134 2.368 1.00 94.88 106 ALA A N 1
ATOM 776 C CA . ALA A 1 106 ? 9.285 5.559 2.686 1.00 94.88 106 ALA A CA 1
ATOM 777 C C . ALA A 1 106 ? 8.309 5.946 3.809 1.00 94.88 106 ALA A C 1
ATOM 779 O O . ALA A 1 106 ? 8.702 6.677 4.722 1.00 94.88 106 ALA A O 1
ATOM 780 N N . SER A 1 107 ? 7.071 5.442 3.766 1.00 92.19 107 SER A N 1
ATOM 781 C CA . SER A 1 107 ? 6.046 5.725 4.778 1.00 92.19 107 SER A CA 1
ATOM 782 C C . SER A 1 107 ? 6.361 5.069 6.128 1.00 92.19 107 SER A C 1
ATOM 784 O O . SER A 1 107 ? 6.197 5.701 7.172 1.00 92.19 107 SER A O 1
ATOM 786 N N . HIS A 1 108 ? 6.874 3.835 6.136 1.00 92.12 108 HIS A N 1
ATOM 787 C CA . HIS A 1 108 ? 7.259 3.144 7.372 1.00 92.12 108 HIS A CA 1
ATOM 788 C C . HIS A 1 108 ? 8.560 3.681 7.982 1.00 92.12 108 HIS A C 1
ATOM 790 O O . HIS A 1 108 ? 8.672 3.751 9.205 1.00 92.12 108 HIS A O 1
ATOM 796 N N . ALA A 1 109 ? 9.518 4.132 7.167 1.00 94.44 109 ALA A N 1
ATOM 797 C CA . ALA A 1 109 ? 10.781 4.689 7.649 1.00 94.44 109 ALA A CA 1
ATOM 798 C C . ALA A 1 109 ? 10.571 5.886 8.589 1.00 94.44 109 ALA A C 1
ATOM 800 O O . ALA A 1 109 ? 11.282 6.017 9.579 1.00 94.44 109 ALA A O 1
ATOM 801 N N . VAL A 1 110 ? 9.561 6.729 8.334 1.00 90.62 110 VAL A N 1
ATOM 802 C CA . VAL A 1 110 ? 9.229 7.865 9.215 1.00 90.62 110 VAL A CA 1
ATOM 803 C C . VAL A 1 110 ? 8.851 7.391 10.622 1.00 90.62 110 VAL A C 1
ATOM 805 O O . VAL A 1 110 ? 9.275 7.992 11.606 1.00 90.62 110 VAL A O 1
ATOM 808 N N . ARG A 1 111 ? 8.122 6.274 10.734 1.00 87.38 111 ARG A N 1
ATOM 809 C CA . ARG A 1 111 ? 7.727 5.695 12.029 1.00 87.38 111 ARG A CA 1
ATOM 810 C C . ARG A 1 111 ? 8.919 5.118 12.796 1.00 87.38 111 ARG A C 1
ATOM 812 O O . ARG A 1 111 ? 8.924 5.135 14.020 1.00 87.38 111 ARG A O 1
ATOM 819 N N . ALA A 1 112 ? 9.953 4.669 12.087 1.00 90.69 112 ALA A N 1
ATOM 820 C CA . ALA A 1 112 ? 11.159 4.107 12.687 1.00 90.69 112 ALA A CA 1
ATOM 821 C C . ALA A 1 112 ? 12.139 5.162 13.237 1.00 90.69 112 ALA A C 1
ATOM 823 O O . ALA A 1 112 ? 13.128 4.790 13.865 1.00 90.69 112 ALA A O 1
ATOM 824 N N . VAL A 1 113 ? 11.886 6.467 13.052 1.00 92.94 113 VAL A N 1
ATOM 825 C CA . VAL A 1 113 ? 12.793 7.542 13.511 1.00 92.94 113 VAL A CA 1
ATOM 826 C C . VAL A 1 113 ? 13.040 7.495 15.022 1.00 92.94 113 VAL A C 1
ATOM 828 O O . VAL A 1 113 ? 14.150 7.797 15.460 1.00 92.94 113 VAL A O 1
ATOM 831 N N . GLY A 1 114 ? 12.033 7.108 15.811 1.00 91.00 114 GLY A N 1
ATOM 832 C CA . GLY A 1 114 ? 12.175 6.941 17.261 1.00 91.00 114 GLY A CA 1
ATOM 833 C C . GLY A 1 114 ? 13.027 5.731 17.669 1.00 91.00 114 GLY A C 1
ATOM 834 O O . GLY A 1 114 ? 13.600 5.734 18.752 1.00 91.00 114 GLY A O 1
ATOM 835 N N . THR A 1 115 ? 13.145 4.722 16.803 1.00 91.31 115 THR A N 1
ATOM 836 C CA . THR A 1 115 ? 13.844 3.452 17.074 1.00 91.31 115 THR A CA 1
ATOM 837 C C . THR A 1 115 ? 15.280 3.441 16.535 1.00 91.31 115 THR A C 1
ATOM 839 O O . THR A 1 115 ? 16.211 2.983 17.201 1.00 91.31 115 THR A O 1
ATOM 842 N N . ASP A 1 116 ? 15.477 3.928 15.310 1.00 95.25 116 ASP A N 1
ATOM 843 C CA . ASP A 1 116 ? 16.779 4.076 14.659 1.00 95.25 116 ASP A CA 1
ATOM 844 C C . ASP A 1 116 ? 16.688 5.219 13.637 1.00 95.25 116 ASP A C 1
ATOM 846 O O . ASP A 1 116 ? 16.272 5.035 12.490 1.00 95.25 116 ASP A O 1
ATOM 850 N N . ARG A 1 117 ? 17.069 6.431 14.058 1.00 96.94 117 ARG A N 1
ATOM 851 C CA . ARG A 1 117 ? 17.026 7.626 13.204 1.00 96.94 117 ARG A CA 1
ATOM 852 C C . ARG A 1 117 ? 17.902 7.483 11.958 1.00 96.94 117 ARG A C 1
ATOM 854 O O . ARG A 1 117 ? 17.494 7.907 10.879 1.00 96.94 117 ARG A O 1
ATOM 861 N N . GLU A 1 118 ? 19.092 6.906 12.092 1.00 97.75 118 GLU A N 1
ATOM 862 C CA . GLU A 1 118 ? 20.017 6.723 10.970 1.00 97.75 118 GLU A CA 1
ATOM 863 C C . GLU A 1 118 ? 19.487 5.667 9.993 1.00 97.75 118 GLU A C 1
ATOM 865 O O . GLU A 1 118 ? 19.481 5.876 8.774 1.00 97.75 118 GLU A O 1
ATOM 870 N N . GLY A 1 119 ? 18.961 4.562 10.526 1.00 97.88 119 GLY A N 1
ATOM 871 C CA . GLY A 1 119 ? 18.287 3.531 9.746 1.00 97.88 119 GLY A CA 1
ATOM 872 C C . GLY A 1 119 ? 17.084 4.083 8.979 1.00 97.88 119 GLY A C 1
ATOM 873 O O . GLY A 1 119 ? 16.965 3.858 7.775 1.00 97.88 119 GLY A O 1
ATOM 874 N N . ALA A 1 120 ? 16.245 4.893 9.628 1.00 97.69 120 ALA A N 1
ATOM 875 C CA . ALA A 1 120 ? 15.111 5.566 8.999 1.00 97.69 120 ALA A CA 1
ATOM 876 C C . ALA A 1 120 ? 15.535 6.471 7.826 1.00 97.69 120 ALA A C 1
ATOM 878 O O . ALA A 1 120 ? 14.945 6.411 6.743 1.00 97.69 120 ALA A O 1
ATOM 879 N N . VAL A 1 121 ? 16.586 7.281 7.998 1.00 98.31 121 VAL A N 1
ATOM 880 C CA . VAL A 1 121 ? 17.132 8.124 6.917 1.00 98.31 121 VAL A CA 1
ATOM 881 C C . VAL A 1 121 ? 17.662 7.266 5.767 1.00 98.31 121 VAL A C 1
ATOM 883 O O . VAL A 1 121 ? 17.384 7.560 4.601 1.00 98.31 121 VAL A O 1
ATOM 886 N N . THR A 1 122 ? 18.370 6.181 6.083 1.00 98.56 122 THR A N 1
ATOM 887 C CA . THR A 1 122 ? 18.916 5.238 5.095 1.00 98.56 122 THR A CA 1
ATOM 888 C C . THR A 1 122 ? 17.808 4.595 4.262 1.00 98.56 122 THR A C 1
ATOM 890 O O . THR A 1 122 ? 17.858 4.636 3.029 1.00 98.56 122 THR A O 1
ATOM 893 N N . LEU A 1 123 ? 16.761 4.079 4.913 1.00 98.44 123 LEU A N 1
ATOM 894 C CA . LEU A 1 123 ? 15.597 3.494 4.244 1.00 98.44 123 LEU A CA 1
ATOM 895 C C . LEU A 1 123 ? 14.882 4.508 3.352 1.00 98.44 123 LEU A C 1
ATOM 897 O O . LEU A 1 123 ? 14.542 4.200 2.210 1.00 98.44 123 LEU A O 1
ATOM 901 N N . ARG A 1 124 ? 14.699 5.741 3.833 1.00 97.62 124 ARG A N 1
ATOM 902 C CA . ARG A 1 124 ? 14.030 6.794 3.065 1.00 97.62 124 ARG A CA 1
ATOM 903 C C . ARG A 1 124 ? 14.848 7.231 1.849 1.00 97.62 124 ARG A C 1
ATOM 905 O O . ARG A 1 124 ? 14.270 7.483 0.793 1.00 97.62 124 ARG A O 1
ATOM 912 N N . ARG A 1 125 ? 16.181 7.269 1.957 1.00 98.06 125 ARG A N 1
ATOM 913 C CA . ARG A 1 125 ? 17.085 7.528 0.823 1.00 98.06 125 ARG A CA 1
ATOM 914 C C . ARG A 1 125 ? 16.989 6.426 -0.232 1.00 98.06 125 ARG A C 1
ATOM 916 O O . ARG A 1 125 ? 16.881 6.743 -1.415 1.00 98.06 125 ARG A O 1
ATOM 923 N N . PHE A 1 126 ? 17.001 5.161 0.188 1.00 98.62 126 PHE A N 1
ATOM 924 C CA . PHE A 1 126 ? 16.835 4.020 -0.713 1.00 98.62 126 PHE A CA 1
ATOM 925 C C . PHE A 1 126 ? 15.473 4.049 -1.414 1.00 98.62 126 PHE A C 1
ATOM 927 O O . PHE A 1 126 ? 15.416 4.033 -2.641 1.00 98.62 126 PHE A O 1
ATOM 934 N N . ALA A 1 127 ? 14.386 4.199 -0.654 1.00 97.88 127 ALA A N 1
ATOM 935 C CA . ALA A 1 127 ? 13.041 4.318 -1.203 1.00 97.88 127 ALA A CA 1
ATOM 936 C C . ALA A 1 127 ? 12.939 5.454 -2.228 1.00 97.88 127 ALA A C 1
ATOM 938 O O . ALA A 1 127 ? 12.396 5.261 -3.314 1.00 97.88 127 ALA A O 1
ATOM 939 N N . LYS A 1 128 ? 13.521 6.624 -1.932 1.00 97.56 128 LYS A N 1
ATOM 940 C CA . LYS A 1 128 ? 13.514 7.751 -2.868 1.00 97.56 128 LYS A CA 1
ATOM 941 C C . LYS A 1 128 ? 14.253 7.434 -4.167 1.00 97.56 128 LYS A C 1
ATOM 943 O O . LYS A 1 128 ? 13.756 7.797 -5.228 1.00 97.56 128 LYS A O 1
ATOM 948 N N . ALA A 1 129 ? 15.400 6.758 -4.093 1.00 98.25 129 ALA A N 1
ATOM 949 C CA . ALA A 1 129 ? 16.138 6.334 -5.280 1.00 98.25 129 ALA A CA 1
ATOM 950 C C . ALA A 1 129 ? 15.305 5.379 -6.148 1.00 98.25 129 ALA A C 1
ATOM 952 O O . ALA A 1 129 ? 15.211 5.592 -7.353 1.00 98.25 129 ALA A O 1
ATOM 953 N N . VAL A 1 130 ? 14.626 4.403 -5.534 1.00 98.31 130 VAL A N 1
ATOM 954 C CA . VAL A 1 130 ? 13.742 3.474 -6.256 1.00 98.31 130 VAL A CA 1
ATOM 955 C C . VAL A 1 130 ? 12.549 4.204 -6.877 1.00 98.31 130 VAL A C 1
ATOM 957 O O . VAL A 1 130 ? 12.250 3.976 -8.045 1.00 98.31 130 VAL A O 1
ATOM 960 N N . MET A 1 131 ? 11.892 5.115 -6.147 1.00 97.69 131 MET A N 1
ATOM 961 C CA . MET A 1 131 ? 10.777 5.912 -6.683 1.00 97.69 131 MET A CA 1
ATOM 962 C C . MET A 1 131 ? 11.207 6.776 -7.876 1.00 97.69 131 MET A C 1
ATOM 964 O O . MET A 1 131 ? 10.485 6.847 -8.869 1.00 97.69 131 MET A O 1
ATOM 968 N N . THR A 1 132 ? 12.395 7.387 -7.819 1.00 97.44 132 THR A N 1
ATOM 969 C CA . THR A 1 132 ? 12.977 8.109 -8.960 1.00 97.44 132 THR A CA 1
ATOM 970 C C . THR A 1 132 ? 13.240 7.172 -10.138 1.00 97.44 132 THR A C 1
ATOM 972 O O . THR A 1 132 ? 12.843 7.493 -11.253 1.00 97.44 132 THR A O 1
ATOM 975 N N . ALA A 1 133 ? 13.829 5.997 -9.891 1.00 97.88 133 ALA A N 1
ATOM 976 C CA . ALA A 1 133 ? 14.162 5.015 -10.923 1.00 97.88 133 ALA A CA 1
ATOM 977 C C . ALA A 1 133 ? 12.935 4.526 -11.711 1.00 97.88 133 ALA A C 1
ATOM 979 O O . ALA A 1 133 ? 13.026 4.249 -12.904 1.00 97.88 133 ALA A O 1
ATOM 980 N N . VAL A 1 134 ? 11.772 4.441 -11.057 1.00 97.88 134 VAL A N 1
ATOM 981 C CA . VAL A 1 134 ? 10.496 4.076 -11.700 1.00 97.88 134 VAL A CA 1
ATOM 982 C C . VAL A 1 134 ? 9.726 5.284 -12.247 1.00 97.88 134 VAL A C 1
ATOM 984 O O . VAL A 1 134 ? 8.545 5.171 -12.568 1.00 97.88 134 VAL A O 1
ATOM 987 N N . GLY A 1 135 ? 10.363 6.452 -12.353 1.00 96.12 135 GLY A N 1
ATOM 988 C CA . GLY A 1 135 ? 9.781 7.650 -12.959 1.00 96.12 135 GLY A CA 1
ATOM 989 C C . GLY A 1 135 ? 8.838 8.448 -12.056 1.00 96.12 135 GLY A C 1
ATOM 990 O O . GLY A 1 135 ? 8.128 9.309 -12.556 1.00 96.12 135 GLY A O 1
ATOM 991 N N . SER A 1 136 ? 8.832 8.209 -10.740 1.00 95.81 136 SER A N 1
ATOM 992 C CA . SER A 1 136 ? 7.995 8.934 -9.770 1.00 95.81 136 SER A CA 1
ATOM 993 C C . SER A 1 136 ? 8.826 9.682 -8.712 1.00 95.81 136 SER A C 1
ATOM 995 O O . SER A 1 136 ? 8.717 9.399 -7.517 1.00 95.81 136 SER A O 1
ATOM 997 N N . PRO A 1 137 ? 9.659 10.671 -9.098 1.00 92.00 137 PRO A N 1
ATOM 998 C CA . PRO A 1 137 ? 10.428 11.473 -8.146 1.00 92.00 137 PRO A CA 1
ATOM 999 C C . PRO A 1 137 ? 9.559 12.477 -7.368 1.00 92.00 137 PRO A C 1
ATOM 1001 O O . PRO A 1 137 ? 10.059 13.122 -6.448 1.00 92.00 137 PRO A O 1
ATOM 1004 N N . GLY A 1 138 ? 8.287 12.651 -7.725 1.00 89.12 138 GLY A N 1
ATOM 1005 C CA . GLY A 1 138 ? 7.347 13.532 -7.035 1.00 89.12 138 GLY A CA 1
ATOM 1006 C C . GLY A 1 138 ? 6.738 12.913 -5.776 1.00 89.12 138 GLY A C 1
ATOM 1007 O O . GLY A 1 138 ? 7.154 11.853 -5.309 1.00 89.12 138 GLY A O 1
ATOM 1008 N N . HIS A 1 139 ? 5.753 13.616 -5.217 1.00 87.94 139 HIS A N 1
ATOM 1009 C CA . HIS A 1 139 ? 4.876 13.065 -4.186 1.00 87.94 139 HIS A CA 1
ATOM 1010 C C . HIS A 1 139 ? 3.783 12.180 -4.804 1.00 87.94 139 HIS A C 1
ATOM 1012 O O . HIS A 1 139 ? 3.606 11.042 -4.378 1.00 87.94 139 HIS A O 1
ATOM 1018 N N . PHE A 1 140 ? 3.116 12.690 -5.844 1.00 94.00 140 PHE A N 1
ATOM 1019 C CA . PHE A 1 140 ? 2.129 11.962 -6.639 1.00 94.00 140 PHE A CA 1
ATOM 1020 C C . PHE A 1 140 ? 2.826 11.168 -7.751 1.00 94.00 140 PHE A C 1
ATOM 1022 O O . PHE A 1 140 ? 3.622 11.755 -8.497 1.00 94.00 140 PHE A O 1
ATOM 1029 N N . PRO A 1 141 ? 2.627 9.843 -7.821 1.00 94.56 141 PRO A N 1
ATOM 1030 C CA . PRO A 1 141 ? 3.276 9.007 -8.821 1.00 94.56 141 PRO A CA 1
ATOM 1031 C C . PRO A 1 141 ? 2.748 9.207 -10.236 1.00 94.56 141 PRO A C 1
ATOM 1033 O O . PRO A 1 141 ? 1.606 9.567 -10.462 1.00 94.56 141 PRO A O 1
ATOM 1036 N N . VAL A 1 142 ? 3.596 8.892 -11.209 1.00 94.88 142 VAL A N 1
ATOM 1037 C CA . VAL A 1 142 ? 3.231 8.860 -12.637 1.00 94.88 142 VAL A CA 1
ATOM 1038 C C . VAL A 1 142 ? 3.692 7.565 -13.311 1.00 94.88 142 VAL A C 1
ATOM 1040 O O . VAL A 1 142 ? 3.603 7.411 -14.524 1.00 94.88 142 VAL A O 1
ATOM 1043 N N . THR A 1 143 ? 4.207 6.608 -12.527 1.00 96.56 143 THR A N 1
ATOM 1044 C CA . THR A 1 143 ? 4.810 5.369 -13.040 1.00 96.56 143 THR A CA 1
ATOM 1045 C C . THR A 1 143 ? 3.818 4.535 -13.835 1.00 96.56 143 THR A C 1
ATOM 1047 O O . THR A 1 143 ? 4.140 4.116 -14.939 1.00 96.56 143 THR A O 1
ATOM 1050 N N . ALA A 1 144 ? 2.647 4.231 -13.270 1.00 96.88 144 ALA A N 1
ATOM 1051 C CA . ALA A 1 144 ? 1.668 3.361 -13.914 1.00 96.88 144 ALA A CA 1
ATOM 1052 C C . ALA A 1 144 ? 0.740 4.151 -14.843 1.00 96.88 144 ALA A C 1
ATOM 1054 O O . ALA A 1 144 ? 0.238 5.204 -14.467 1.00 96.88 144 ALA A O 1
ATOM 1055 N N . VAL A 1 145 ? 0.494 3.599 -16.026 1.00 95.75 145 VAL A N 1
ATOM 1056 C CA . VAL A 1 145 ? -0.530 4.044 -16.982 1.00 95.75 145 VAL A CA 1
ATOM 1057 C C . VAL A 1 145 ? -1.310 2.809 -17.438 1.00 95.75 145 VAL A C 1
ATOM 1059 O O . VAL A 1 145 ? -0.744 1.710 -17.350 1.00 95.75 145 VAL A O 1
ATOM 1062 N N . PRO A 1 146 ? -2.559 2.931 -17.925 1.00 95.06 146 PRO A N 1
ATOM 1063 C CA . PRO A 1 146 ? -3.287 1.777 -18.447 1.00 95.06 146 PRO A CA 1
ATOM 1064 C C . PRO A 1 146 ? -2.453 1.057 -19.515 1.00 95.06 146 PRO A C 1
ATOM 1066 O O . PRO A 1 146 ? -1.915 1.700 -20.415 1.00 95.06 146 PRO A O 1
ATOM 1069 N N . GLY A 1 147 ? -2.281 -0.261 -19.396 1.00 94.75 147 GLY A N 1
ATOM 1070 C CA . GLY A 1 147 ? -1.473 -1.032 -20.348 1.00 94.75 147 GLY A CA 1
ATOM 1071 C C . GLY A 1 147 ? 0.005 -1.196 -19.979 1.00 94.75 147 GLY A C 1
ATOM 1072 O O . GLY A 1 147 ? 0.697 -2.009 -20.589 1.00 94.75 147 GLY A O 1
ATOM 1073 N N . GLY A 1 148 ? 0.536 -0.447 -19.005 1.00 96.44 148 GLY A N 1
ATOM 1074 C CA . GLY A 1 148 ? 1.974 -0.495 -18.738 1.00 96.44 148 GLY A CA 1
ATOM 1075 C C . GLY A 1 148 ? 2.504 0.509 -17.723 1.00 96.44 148 GLY A C 1
ATOM 1076 O O . GLY A 1 148 ? 1.962 0.690 -16.628 1.00 96.44 148 GLY A O 1
ATOM 1077 N N . VAL A 1 149 ? 3.634 1.117 -18.072 1.00 97.81 149 VAL A N 1
ATOM 1078 C CA . VAL A 1 149 ? 4.299 2.162 -17.290 1.00 97.81 149 VAL A CA 1
ATOM 1079 C C . VAL A 1 149 ? 4.750 3.295 -18.203 1.00 97.81 149 VAL A C 1
ATOM 1081 O O . VAL A 1 149 ? 5.108 3.045 -19.352 1.00 97.81 149 VAL A O 1
ATOM 1084 N N . ALA A 1 150 ? 4.736 4.528 -17.694 1.00 96.06 150 ALA A N 1
ATOM 1085 C CA . ALA A 1 150 ? 5.089 5.724 -18.460 1.00 96.06 150 ALA A CA 1
ATOM 1086 C C . ALA A 1 150 ? 6.569 5.746 -18.875 1.00 96.06 150 ALA A C 1
ATOM 1088 O O . ALA A 1 150 ? 6.910 6.220 -19.956 1.00 96.06 150 ALA A O 1
ATOM 1089 N N . SER A 1 151 ? 7.439 5.193 -18.026 1.00 93.06 151 SER A N 1
ATOM 1090 C CA . SER A 1 151 ? 8.890 5.214 -18.210 1.00 93.06 151 SER A CA 1
ATOM 1091 C C . SER A 1 151 ? 9.508 3.861 -17.887 1.00 93.06 151 SER A C 1
ATOM 1093 O O . SER A 1 151 ? 9.015 3.110 -17.044 1.00 93.06 151 SER A O 1
ATOM 1095 N N . ARG A 1 152 ? 10.623 3.554 -18.554 1.00 94.12 152 ARG A N 1
ATOM 1096 C CA . ARG A 1 152 ? 11.438 2.366 -18.272 1.00 94.12 152 ARG A CA 1
ATOM 1097 C C . ARG A 1 152 ? 12.505 2.702 -17.236 1.00 94.12 152 ARG A C 1
ATOM 1099 O O . ARG A 1 152 ? 13.050 3.799 -17.254 1.00 94.12 152 ARG A O 1
ATOM 1106 N N . VAL A 1 153 ? 12.844 1.729 -16.394 1.00 96.56 153 VAL A N 1
ATOM 1107 C CA . VAL A 1 153 ? 13.957 1.856 -15.446 1.00 96.56 153 VAL A CA 1
ATOM 1108 C C . VAL A 1 153 ? 15.284 1.805 -16.208 1.00 96.56 153 VAL A C 1
ATOM 1110 O O . VAL A 1 153 ? 15.578 0.807 -16.872 1.00 96.56 153 VAL A O 1
ATOM 1113 N N . GLY A 1 154 ? 16.078 2.872 -16.118 1.00 95.12 154 GLY A N 1
ATOM 1114 C CA . GLY A 1 154 ? 17.405 2.952 -16.729 1.00 95.12 154 GLY A CA 1
ATOM 1115 C C . GLY A 1 154 ? 18.440 2.064 -16.030 1.00 95.12 154 GLY A C 1
ATOM 1116 O O . GLY A 1 154 ? 18.318 1.745 -14.846 1.00 95.12 154 GLY A O 1
ATOM 1117 N N . VAL A 1 155 ? 19.493 1.670 -16.755 1.00 96.81 155 VAL A N 1
ATOM 1118 C CA . VAL A 1 155 ? 20.592 0.855 -16.196 1.00 96.81 155 VAL A CA 1
ATOM 1119 C C . VAL A 1 155 ? 21.322 1.601 -15.077 1.00 96.81 155 VAL A C 1
ATOM 1121 O O . VAL A 1 155 ? 21.637 0.998 -14.054 1.00 96.81 155 VAL A O 1
ATOM 1124 N N . GLU A 1 156 ? 21.538 2.905 -15.248 1.00 97.00 156 GLU A N 1
ATOM 1125 C CA . GLU A 1 156 ? 22.176 3.769 -14.251 1.00 97.00 156 GLU A CA 1
ATOM 1126 C C . GLU A 1 156 ? 21.335 3.875 -12.971 1.00 97.00 156 GLU A C 1
ATOM 1128 O O . GLU A 1 156 ? 21.830 3.598 -11.878 1.00 97.00 156 GLU A O 1
ATOM 1133 N N . ASP A 1 157 ? 20.036 4.163 -13.101 1.00 96.81 157 ASP A N 1
ATOM 1134 C CA . ASP A 1 157 ? 19.115 4.229 -11.962 1.00 96.81 157 ASP A CA 1
ATOM 1135 C C . ASP A 1 157 ? 19.022 2.894 -11.215 1.00 96.81 157 ASP A C 1
ATOM 1137 O O . ASP A 1 157 ? 19.021 2.851 -9.980 1.00 96.81 157 ASP A O 1
ATOM 1141 N N . ARG A 1 158 ? 18.994 1.780 -11.959 1.00 97.12 158 ARG A N 1
ATOM 1142 C CA . ARG A 1 158 ? 19.058 0.436 -11.379 1.00 97.12 158 ARG A CA 1
ATOM 1143 C C . ARG A 1 158 ? 20.370 0.223 -10.624 1.00 97.12 158 ARG A C 1
ATOM 1145 O O . ARG A 1 158 ? 20.331 -0.304 -9.515 1.00 97.12 158 ARG A O 1
ATOM 1152 N N . GLY A 1 159 ? 21.504 0.624 -11.200 1.00 98.12 159 GLY A N 1
ATOM 1153 C CA . GLY A 1 159 ? 22.819 0.559 -10.558 1.00 98.12 159 GLY A CA 1
ATOM 1154 C C . GLY A 1 159 ? 22.830 1.302 -9.224 1.00 98.12 159 GLY A C 1
ATOM 1155 O O . GLY A 1 159 ? 23.127 0.710 -8.190 1.00 98.12 159 GLY A O 1
ATOM 1156 N N . ARG A 1 160 ? 22.347 2.547 -9.218 1.00 97.69 160 ARG A N 1
ATOM 1157 C CA . ARG A 1 160 ? 22.221 3.367 -8.007 1.00 97.69 160 ARG A CA 1
ATOM 1158 C C . ARG A 1 160 ? 21.337 2.727 -6.933 1.00 97.69 160 ARG A C 1
ATOM 1160 O O . ARG A 1 160 ? 21.641 2.813 -5.744 1.00 97.69 160 ARG A O 1
ATOM 1167 N N . CYS A 1 161 ? 20.232 2.090 -7.322 1.00 98.19 161 CYS A N 1
ATOM 1168 C CA . CYS A 1 161 ? 19.384 1.367 -6.371 1.00 98.19 161 CYS A CA 1
ATOM 1169 C C . CYS A 1 161 ? 20.125 0.177 -5.746 1.00 98.19 161 CYS A C 1
ATOM 1171 O O . CYS A 1 161 ? 20.022 -0.040 -4.539 1.00 98.19 161 CYS A O 1
ATOM 1173 N N . LEU A 1 162 ? 20.882 -0.574 -6.551 1.00 98.44 162 LEU A N 1
ATOM 1174 C CA . LEU A 1 162 ? 21.656 -1.728 -6.086 1.00 98.44 162 LEU A CA 1
ATOM 1175 C C . LEU A 1 162 ? 22.803 -1.325 -5.154 1.00 98.44 162 LEU A C 1
ATOM 1177 O O . LEU A 1 162 ? 23.048 -2.026 -4.180 1.00 98.44 162 LEU A O 1
ATOM 1181 N N . GLU A 1 163 ? 23.453 -0.188 -5.395 1.00 98.56 163 GLU A N 1
ATOM 1182 C CA . GLU A 1 163 ? 24.489 0.352 -4.503 1.00 98.56 163 GLU A CA 1
ATOM 1183 C C . GLU A 1 163 ? 23.942 0.698 -3.109 1.00 98.56 163 GLU A C 1
ATOM 1185 O O . GLU A 1 163 ? 24.609 0.484 -2.098 1.00 98.56 163 GLU A O 1
ATOM 1190 N N . LEU A 1 164 ? 22.712 1.215 -3.034 1.00 98.62 164 LEU A N 1
ATOM 1191 C CA .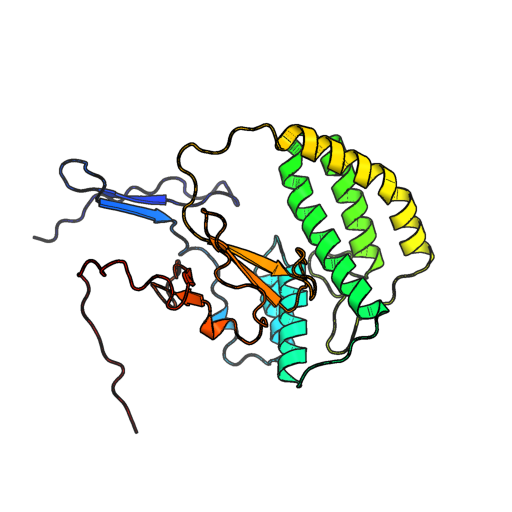 LEU A 1 164 ? 22.070 1.603 -1.773 1.00 98.62 164 LEU A CA 1
ATOM 1192 C C . LEU A 1 164 ? 21.442 0.420 -1.017 1.00 98.62 164 LEU A C 1
ATOM 1194 O O . LEU A 1 164 ? 21.228 0.506 0.196 1.00 98.62 164 LEU A O 1
ATOM 1198 N N . LEU A 1 165 ? 21.126 -0.671 -1.719 1.00 98.50 165 LEU A N 1
ATOM 1199 C CA . LEU A 1 165 ? 20.355 -1.795 -1.189 1.00 98.50 165 LEU A CA 1
ATOM 1200 C C . LEU A 1 165 ? 20.997 -2.472 0.041 1.00 98.50 165 LEU A C 1
ATOM 1202 O O . LEU A 1 165 ? 20.270 -2.684 1.013 1.00 98.50 165 LEU A O 1
ATOM 1206 N N . PRO A 1 166 ? 22.312 -2.779 0.086 1.00 98.75 166 PRO A N 1
ATOM 1207 C CA . PRO A 1 166 ? 22.912 -3.443 1.247 1.00 98.75 166 PRO A CA 1
ATOM 1208 C C . PRO A 1 166 ? 22.752 -2.646 2.547 1.00 98.75 166 PRO A C 1
ATOM 1210 O O . PRO A 1 166 ? 22.387 -3.202 3.584 1.00 98.75 166 PRO A O 1
ATOM 1213 N N . ALA A 1 167 ? 22.959 -1.327 2.487 1.00 98.50 167 ALA A N 1
ATOM 1214 C CA . ALA A 1 167 ? 22.791 -0.449 3.642 1.00 98.50 167 ALA A CA 1
ATOM 1215 C C . ALA A 1 167 ? 21.322 -0.379 4.089 1.00 98.50 167 ALA A C 1
ATOM 1217 O O . ALA A 1 167 ? 21.040 -0.413 5.288 1.00 98.50 167 ALA A O 1
ATOM 1218 N N . ALA A 1 168 ? 20.385 -0.336 3.136 1.00 98.50 168 ALA A N 1
ATOM 1219 C CA . ALA A 1 168 ? 18.954 -0.357 3.422 1.00 98.50 168 ALA A CA 1
ATOM 1220 C C . ALA A 1 168 ? 18.514 -1.665 4.101 1.00 98.50 168 ALA A C 1
ATOM 1222 O O . ALA A 1 168 ? 17.786 -1.618 5.089 1.00 98.50 168 ALA A O 1
ATOM 1223 N N . LEU A 1 169 ? 18.995 -2.820 3.630 1.00 98.50 169 LEU A N 1
ATOM 1224 C CA . LEU A 1 169 ? 18.706 -4.119 4.247 1.00 98.50 169 LEU A CA 1
ATOM 1225 C C . LEU A 1 169 ? 19.254 -4.203 5.675 1.00 98.50 169 LEU A C 1
ATOM 1227 O O . LEU A 1 169 ? 18.536 -4.618 6.583 1.00 98.50 169 LEU A O 1
ATOM 1231 N N . SER A 1 170 ? 20.491 -3.749 5.894 1.00 98.38 170 SER A N 1
ATOM 1232 C CA . SER A 1 170 ? 21.081 -3.699 7.236 1.00 98.38 170 SER A CA 1
ATOM 1233 C C . SER A 1 170 ? 20.279 -2.791 8.175 1.00 98.38 170 SER A C 1
ATOM 1235 O O . SER A 1 170 ? 19.997 -3.172 9.309 1.00 98.38 170 SER A O 1
ATOM 1237 N N . ALA A 1 171 ? 19.859 -1.613 7.703 1.00 98.06 171 ALA A N 1
ATOM 1238 C CA . ALA A 1 171 ? 19.008 -0.707 8.470 1.00 98.06 171 ALA A CA 1
ATOM 1239 C C . ALA A 1 171 ? 17.651 -1.338 8.822 1.00 98.06 171 ALA A C 1
ATOM 1241 O O . ALA A 1 171 ? 17.230 -1.267 9.975 1.00 98.06 171 ALA A O 1
ATOM 1242 N N . ALA A 1 172 ? 16.989 -1.983 7.856 1.00 96.94 172 ALA A N 1
ATOM 1243 C CA . ALA A 1 172 ? 15.719 -2.669 8.083 1.00 96.94 172 ALA A CA 1
ATOM 1244 C C . ALA A 1 172 ? 15.843 -3.779 9.137 1.00 96.94 172 ALA A C 1
ATOM 1246 O O . ALA A 1 172 ? 15.010 -3.846 10.038 1.00 96.94 172 ALA A O 1
ATOM 1247 N N . GLY A 1 173 ? 16.896 -4.603 9.058 1.00 96.38 173 GLY A N 1
ATOM 1248 C CA . GLY A 1 173 ? 17.155 -5.673 10.025 1.00 96.38 173 GLY A CA 1
ATOM 1249 C C . GLY A 1 173 ? 17.313 -5.143 11.450 1.00 96.38 173 GLY A C 1
ATOM 1250 O O . GLY A 1 173 ? 16.593 -5.571 12.348 1.00 96.38 173 GLY A O 1
ATOM 1251 N N . ARG A 1 174 ? 18.161 -4.122 11.642 1.00 95.31 174 ARG A N 1
ATOM 1252 C CA . ARG A 1 174 ? 18.352 -3.494 12.961 1.00 95.31 174 ARG A CA 1
ATOM 1253 C C . ARG A 1 174 ? 17.071 -2.879 13.520 1.00 95.31 174 ARG A C 1
ATOM 1255 O O . ARG A 1 174 ? 16.826 -2.970 14.720 1.00 95.31 174 ARG A O 1
ATOM 1262 N N . ILE A 1 175 ? 16.269 -2.222 12.677 1.00 94.88 175 ILE A N 1
ATOM 1263 C CA . ILE A 1 175 ? 14.979 -1.658 13.097 1.00 94.88 175 ILE A CA 1
ATOM 1264 C C . ILE A 1 175 ? 14.051 -2.785 13.558 1.00 94.88 175 ILE A C 1
ATOM 1266 O O . ILE A 1 175 ? 13.502 -2.698 14.652 1.00 94.88 175 ILE A O 1
ATOM 1270 N N . ALA A 1 176 ? 13.920 -3.857 12.772 1.00 92.81 176 ALA A N 1
ATOM 1271 C CA . ALA A 1 176 ? 13.063 -4.990 13.113 1.00 92.81 176 ALA A CA 1
ATOM 1272 C C . ALA A 1 176 ? 13.467 -5.640 14.447 1.00 92.81 176 ALA A C 1
ATOM 1274 O O . ALA A 1 176 ? 12.616 -5.824 15.316 1.00 92.81 176 ALA A O 1
ATOM 1275 N N . GLU A 1 177 ? 14.759 -5.905 14.650 1.00 92.56 177 GLU A N 1
ATOM 1276 C CA . GLU A 1 177 ? 15.297 -6.470 15.897 1.00 92.56 177 GLU A CA 1
ATOM 1277 C C . GLU A 1 177 ? 14.974 -5.614 17.129 1.00 92.56 177 GLU A C 1
ATOM 1279 O O . GLU A 1 177 ? 14.736 -6.146 18.211 1.00 92.56 177 GLU A O 1
ATOM 1284 N N . ARG A 1 178 ? 14.932 -4.286 16.976 1.00 90.94 178 ARG A N 1
ATOM 1285 C CA . ARG A 1 178 ? 14.614 -3.350 18.065 1.00 90.94 178 ARG A CA 1
ATOM 1286 C C . ARG A 1 178 ? 13.116 -3.167 18.297 1.00 90.94 178 ARG A C 1
ATOM 1288 O O . ARG A 1 178 ? 12.728 -2.783 19.395 1.00 90.94 178 ARG A O 1
ATOM 1295 N N . THR A 1 179 ? 12.283 -3.392 17.281 1.00 85.19 179 THR A N 1
ATOM 1296 C CA . THR A 1 179 ? 10.829 -3.176 17.358 1.00 85.19 179 THR A CA 1
ATOM 1297 C C . THR A 1 179 ? 10.066 -4.423 17.809 1.00 85.19 179 THR A C 1
ATOM 1299 O O . THR A 1 179 ? 9.123 -4.304 18.585 1.00 85.19 179 THR A O 1
ATOM 1302 N N . LEU A 1 180 ? 10.462 -5.615 17.359 1.00 80.75 180 LEU A N 1
ATOM 1303 C CA . LEU A 1 180 ? 9.758 -6.873 17.648 1.00 80.75 180 LEU A CA 1
ATOM 1304 C C . LEU A 1 180 ? 9.665 -7.296 19.134 1.00 80.75 180 LEU A C 1
ATOM 1306 O O . LEU A 1 180 ? 8.680 -7.950 19.468 1.00 80.75 180 LEU A O 1
ATOM 1310 N N . PRO A 1 181 ? 10.605 -6.964 20.046 1.00 73.00 181 PRO A N 1
ATOM 1311 C CA . PRO A 1 181 ? 10.524 -7.412 21.439 1.00 73.00 181 PRO A CA 1
ATOM 1312 C C . PRO A 1 181 ? 9.511 -6.647 22.310 1.00 73.00 181 PRO A C 1
ATOM 1314 O O . PRO A 1 181 ? 9.412 -6.937 23.501 1.00 73.00 181 PRO A O 1
ATOM 1317 N N . VAL A 1 182 ? 8.791 -5.652 21.778 1.00 63.91 182 VAL A N 1
ATOM 1318 C CA . VAL A 1 182 ? 7.833 -4.860 22.566 1.00 63.91 182 VAL A CA 1
ATOM 1319 C C . VAL A 1 182 ? 6.567 -5.698 22.815 1.00 63.91 182 VAL A C 1
ATOM 1321 O O . VAL A 1 182 ? 5.917 -6.081 21.841 1.00 63.91 182 VAL A O 1
ATOM 1324 N N . PRO A 1 183 ? 6.192 -5.995 24.079 1.00 63.91 183 PRO A N 1
ATOM 1325 C CA . PRO A 1 183 ? 4.983 -6.757 24.377 1.00 63.91 183 PRO A CA 1
ATOM 1326 C C . PRO A 1 183 ? 3.755 -6.089 23.761 1.00 63.91 183 PRO A C 1
ATOM 1328 O O . PRO A 1 183 ? 3.575 -4.874 23.882 1.00 63.91 183 PRO A O 1
ATOM 1331 N N . GLY A 1 184 ? 2.915 -6.888 23.102 1.00 64.19 184 GLY A N 1
ATOM 1332 C CA . GLY A 1 184 ? 1.645 -6.415 22.566 1.00 64.19 184 GLY A CA 1
ATOM 1333 C C . GLY A 1 184 ? 0.691 -5.940 23.673 1.00 64.19 184 GLY A C 1
ATOM 1334 O O . GLY A 1 184 ? 0.877 -6.278 24.846 1.00 64.19 184 GLY A O 1
ATOM 1335 N N . PRO A 1 185 ? -0.338 -5.154 23.322 1.00 64.31 185 PRO A N 1
ATOM 1336 C CA . PRO A 1 185 ? -1.390 -4.776 24.260 1.00 64.31 185 PRO A CA 1
ATOM 1337 C C . PRO A 1 185 ? -2.064 -6.017 24.871 1.00 64.31 185 PRO A C 1
ATOM 1339 O O . PRO A 1 185 ? -2.206 -7.047 24.214 1.00 64.31 185 PRO A O 1
ATOM 1342 N N . THR A 1 186 ? -2.486 -5.913 26.134 1.00 61.16 186 THR A N 1
ATOM 1343 C CA . THR A 1 186 ? -3.109 -7.015 26.892 1.00 61.16 186 THR A CA 1
ATOM 1344 C C . THR A 1 186 ? -4.478 -7.425 26.349 1.00 61.16 186 THR A C 1
ATOM 1346 O O . THR A 1 186 ? -4.871 -8.578 26.507 1.00 61.16 186 THR A O 1
ATOM 1349 N N . ASP A 1 187 ? -5.171 -6.507 25.672 1.00 70.50 187 ASP A N 1
ATOM 1350 C CA . ASP A 1 187 ? -6.426 -6.771 24.971 1.00 70.50 187 ASP A CA 1
ATOM 1351 C C . ASP A 1 187 ? -6.139 -6.983 23.482 1.00 70.50 187 ASP A C 1
ATOM 1353 O O . ASP A 1 187 ? -6.108 -6.041 22.685 1.00 70.50 187 ASP A O 1
ATOM 1357 N N . ALA A 1 188 ? -5.879 -8.236 23.108 1.00 73.25 188 ALA A N 1
ATOM 1358 C CA . ALA A 1 188 ? -5.647 -8.601 21.718 1.00 73.25 188 ALA A CA 1
ATOM 1359 C C . ALA A 1 188 ? -6.906 -8.349 20.869 1.00 73.25 188 ALA A C 1
ATOM 1361 O O . ALA A 1 188 ? -8.028 -8.693 21.256 1.00 73.25 188 ALA A O 1
ATOM 1362 N N . PHE A 1 189 ? -6.715 -7.764 19.686 1.00 82.00 189 PHE A N 1
ATOM 1363 C CA . PHE A 1 189 ? -7.775 -7.633 18.692 1.00 82.00 189 PHE A CA 1
ATOM 1364 C C . PHE A 1 189 ? -8.293 -9.026 18.309 1.00 82.00 189 PHE A C 1
ATOM 1366 O O . PHE A 1 189 ? -7.510 -9.900 17.954 1.00 82.00 189 PHE A O 1
ATOM 1373 N N . ARG A 1 190 ? -9.613 -9.235 18.393 1.00 83.56 190 ARG A N 1
ATOM 1374 C CA . ARG A 1 190 ? -10.251 -10.536 18.109 1.00 83.56 190 ARG A CA 1
ATOM 1375 C C . ARG A 1 190 ? -10.834 -10.661 16.700 1.00 83.56 190 ARG A C 1
ATOM 1377 O O . ARG A 1 190 ? -11.484 -11.657 16.402 1.00 83.56 190 ARG A O 1
ATOM 1384 N N . GLY A 1 191 ? -10.668 -9.640 15.862 1.00 84.62 191 GLY A N 1
ATOM 1385 C CA . GLY A 1 191 ? -11.086 -9.708 14.464 1.00 84.62 191 GLY A CA 1
ATOM 1386 C C . GLY A 1 191 ? -10.106 -10.510 13.609 1.00 84.62 191 GLY A C 1
ATOM 1387 O O . GLY A 1 191 ? -9.126 -11.062 14.105 1.00 84.62 191 GLY A O 1
ATOM 1388 N N . ALA A 1 192 ? -10.387 -10.571 12.311 1.00 88.69 192 ALA A N 1
ATOM 1389 C CA . ALA A 1 192 ? -9.537 -11.261 11.352 1.00 88.69 192 ALA A CA 1
ATOM 1390 C C . ALA A 1 192 ? -8.440 -10.345 10.790 1.00 88.69 192 ALA A C 1
ATOM 1392 O O . ALA A 1 192 ? -8.696 -9.181 10.473 1.00 88.69 192 ALA A O 1
ATOM 1393 N N . ASP A 1 193 ? -7.253 -10.908 10.578 1.00 89.94 193 ASP A N 1
ATOM 1394 C CA . ASP A 1 193 ? -6.209 -10.312 9.754 1.00 89.94 193 ASP A CA 1
ATOM 1395 C C . ASP A 1 193 ? -6.524 -10.566 8.281 1.00 89.94 193 ASP A C 1
ATOM 1397 O O . ASP A 1 193 ? -6.680 -11.714 7.857 1.00 89.94 193 ASP A O 1
ATOM 1401 N N . VAL A 1 194 ? -6.597 -9.496 7.487 1.00 90.81 194 VAL A N 1
ATOM 1402 C CA . VAL A 1 194 ? -6.870 -9.557 6.045 1.00 90.81 194 VAL A CA 1
ATOM 1403 C C . VAL A 1 194 ? -5.677 -9.003 5.280 1.00 90.81 194 VAL A C 1
ATOM 1405 O O . VAL A 1 194 ? -5.214 -7.895 5.549 1.00 90.81 194 VAL A O 1
ATOM 1408 N N . ALA A 1 195 ? -5.188 -9.758 4.298 1.00 93.12 195 ALA A N 1
ATOM 1409 C CA . ALA A 1 195 ? -4.048 -9.363 3.483 1.00 93.12 195 ALA A CA 1
ATOM 1410 C C . ALA A 1 195 ? -4.232 -9.740 2.013 1.00 93.12 195 ALA A C 1
ATOM 1412 O O . ALA A 1 195 ? -4.888 -10.729 1.672 1.00 93.12 195 ALA A O 1
ATOM 1413 N N . LEU A 1 196 ? -3.587 -8.966 1.141 1.00 94.62 196 LEU A N 1
ATOM 1414 C CA . LEU A 1 196 ? -3.338 -9.387 -0.229 1.00 94.62 196 LEU A CA 1
ATOM 1415 C C . LEU A 1 196 ? -2.217 -10.431 -0.252 1.00 94.62 196 LEU A C 1
ATOM 1417 O O . LEU A 1 196 ? -1.213 -10.307 0.458 1.00 94.62 196 LEU A O 1
ATOM 1421 N N . VAL A 1 197 ? -2.397 -11.457 -1.078 1.00 94.56 197 VAL A N 1
ATOM 1422 C CA . VAL A 1 197 ? -1.444 -12.552 -1.253 1.00 94.56 197 VAL A CA 1
ATOM 1423 C C . VAL A 1 197 ? -1.190 -12.852 -2.727 1.00 94.56 197 VAL A C 1
ATOM 1425 O O . VAL A 1 197 ? -2.014 -12.546 -3.597 1.00 94.56 197 VAL A O 1
ATOM 1428 N N . ASP A 1 198 ? -0.031 -13.445 -3.000 1.00 91.94 198 ASP A N 1
ATOM 1429 C CA . ASP A 1 198 ? 0.289 -14.033 -4.297 1.00 91.94 198 ASP A CA 1
ATOM 1430 C C . ASP A 1 198 ? -0.450 -15.371 -4.513 1.00 91.94 198 ASP A C 1
ATOM 1432 O O . ASP A 1 198 ? -1.182 -15.865 -3.648 1.00 91.94 198 ASP A O 1
ATOM 1436 N N . ASP A 1 199 ? -0.248 -15.991 -5.678 1.00 88.12 199 ASP A N 1
ATOM 1437 C CA . ASP A 1 199 ? -0.852 -17.290 -6.010 1.00 88.12 199 ASP A CA 1
ATOM 1438 C C . ASP A 1 199 ? -0.355 -18.443 -5.120 1.00 88.12 199 ASP A C 1
ATOM 1440 O O . ASP A 1 199 ? -0.949 -19.521 -5.107 1.00 88.12 199 ASP A O 1
ATOM 1444 N N . GLN A 1 200 ? 0.716 -18.224 -4.353 1.00 88.81 200 GLN A N 1
ATOM 1445 C CA . GLN A 1 200 ? 1.267 -19.168 -3.382 1.00 88.81 200 GLN A CA 1
ATOM 1446 C C . GLN A 1 200 ? 0.788 -18.871 -1.950 1.00 88.81 200 GLN A C 1
ATOM 1448 O O . GLN A 1 200 ? 1.225 -19.533 -1.007 1.00 88.81 200 GLN A O 1
ATOM 1453 N N . GLY A 1 201 ? -0.103 -17.891 -1.764 1.00 86.81 201 GLY A N 1
ATOM 1454 C CA . GLY A 1 201 ? -0.646 -17.505 -0.463 1.00 86.81 201 GLY A CA 1
ATOM 1455 C C . GLY A 1 201 ? 0.329 -16.724 0.422 1.00 86.81 201 GLY A C 1
ATOM 1456 O O . GLY A 1 201 ? 0.099 -16.630 1.634 1.00 86.81 201 GLY A O 1
ATOM 1457 N N . ARG A 1 202 ? 1.415 -16.186 -0.150 1.00 91.38 202 ARG A N 1
ATOM 1458 C CA . ARG A 1 202 ? 2.411 -15.363 0.551 1.00 91.38 202 ARG A CA 1
ATOM 1459 C C . ARG A 1 202 ? 2.007 -13.889 0.503 1.00 91.38 202 ARG A C 1
ATOM 1461 O O . ARG A 1 202 ? 1.433 -13.476 -0.501 1.00 91.38 202 ARG A O 1
ATOM 1468 N N . PRO A 1 203 ? 2.323 -13.081 1.534 1.00 91.94 203 PRO A N 1
ATOM 1469 C CA . PRO A 1 203 ? 2.000 -11.657 1.538 1.00 91.94 203 PRO A CA 1
ATOM 1470 C C . PRO A 1 203 ? 2.533 -10.936 0.296 1.00 91.94 203 PRO A C 1
ATOM 1472 O O . PRO A 1 203 ? 3.727 -10.991 0.000 1.00 91.94 203 PRO A O 1
ATOM 1475 N N . ASP A 1 204 ? 1.648 -10.228 -0.401 1.00 93.94 204 ASP A N 1
ATOM 1476 C CA . ASP A 1 204 ? 1.984 -9.454 -1.590 1.00 93.94 204 ASP A CA 1
ATOM 1477 C C . ASP A 1 204 ? 1.160 -8.168 -1.626 1.00 93.94 204 ASP A C 1
ATOM 1479 O O . ASP A 1 204 ? -0.050 -8.195 -1.830 1.00 93.94 204 ASP A O 1
ATOM 1483 N N . LEU A 1 205 ? 1.826 -7.020 -1.490 1.00 92.69 205 LEU A N 1
ATOM 1484 C CA . LEU A 1 205 ? 1.168 -5.712 -1.463 1.00 92.69 205 LEU A CA 1
ATOM 1485 C C . LEU A 1 205 ? 0.436 -5.361 -2.775 1.00 92.69 205 LEU A C 1
ATOM 1487 O O . LEU A 1 205 ? -0.443 -4.506 -2.775 1.00 92.69 205 LEU A O 1
ATOM 1491 N N . LEU A 1 206 ? 0.785 -6.005 -3.895 1.00 92.56 206 LEU A N 1
ATOM 1492 C CA . LEU A 1 206 ? 0.065 -5.889 -5.170 1.00 92.56 206 LEU A CA 1
ATOM 1493 C C . LEU A 1 206 ? -0.589 -7.207 -5.596 1.00 92.56 206 LEU A C 1
ATOM 1495 O O . LEU A 1 206 ? -0.887 -7.382 -6.780 1.00 92.56 206 LEU A O 1
ATOM 1499 N N . GLY A 1 207 ? -0.849 -8.105 -4.645 1.00 92.31 207 GLY A N 1
ATOM 1500 C CA . GLY A 1 207 ? -1.536 -9.365 -4.895 1.00 92.31 207 GLY A CA 1
ATOM 1501 C C . GLY A 1 207 ? -2.877 -9.183 -5.617 1.00 92.31 207 GLY A C 1
ATOM 1502 O O . GLY A 1 207 ? -3.499 -8.110 -5.624 1.00 92.31 207 GLY A O 1
ATOM 1503 N N . SER A 1 208 ? -3.316 -10.246 -6.281 1.00 89.56 208 SER A N 1
ATOM 1504 C CA . SER A 1 208 ? -4.636 -10.361 -6.921 1.00 89.56 208 SER A CA 1
ATOM 1505 C C . SER A 1 208 ? -5.600 -11.220 -6.103 1.00 89.56 208 SER A C 1
ATOM 1507 O O . SER A 1 208 ? -6.763 -11.386 -6.483 1.00 89.56 208 SER A O 1
ATOM 1509 N N . ARG A 1 209 ? -5.124 -11.770 -4.981 1.00 93.31 209 ARG A N 1
ATOM 1510 C CA . ARG A 1 209 ? -5.888 -12.636 -4.093 1.00 93.31 209 ARG A CA 1
ATOM 1511 C C . ARG A 1 209 ? -5.901 -12.078 -2.680 1.00 93.31 209 ARG A C 1
ATOM 1513 O O . ARG A 1 209 ? -4.977 -11.388 -2.267 1.00 93.31 209 ARG A O 1
ATOM 1520 N N . LEU A 1 210 ? -6.951 -12.408 -1.948 1.00 92.69 210 LEU A N 1
ATOM 1521 C CA . LEU A 1 210 ? -7.199 -12.024 -0.569 1.00 92.69 210 LEU A CA 1
ATOM 1522 C C . LEU A 1 210 ? -7.154 -13.257 0.316 1.00 92.69 210 LEU A C 1
ATOM 1524 O O . LEU A 1 210 ? -7.748 -14.289 -0.014 1.00 92.69 210 LEU A O 1
ATOM 1528 N N . ARG A 1 211 ? -6.500 -13.114 1.462 1.00 92.94 211 ARG A N 1
ATOM 1529 C CA . ARG A 1 211 ? -6.481 -14.100 2.533 1.00 92.94 211 ARG A CA 1
ATOM 1530 C C . ARG A 1 211 ? -6.963 -13.450 3.823 1.00 92.94 211 ARG A C 1
ATOM 1532 O O . ARG A 1 211 ? -6.568 -12.324 4.112 1.00 92.94 211 ARG A O 1
ATOM 1539 N N . ALA A 1 212 ? -7.791 -14.165 4.578 1.00 91.56 212 ALA A N 1
ATOM 1540 C CA . ALA A 1 212 ? -8.274 -13.753 5.889 1.00 91.56 212 ALA A CA 1
ATOM 1541 C C . ALA A 1 212 ? -8.047 -14.874 6.908 1.00 91.56 212 ALA A C 1
ATOM 1543 O O . ALA A 1 212 ? -8.369 -16.034 6.630 1.00 91.56 212 ALA A O 1
ATOM 1544 N N . VAL A 1 213 ? -7.493 -14.529 8.069 1.00 90.88 213 VAL A N 1
ATOM 1545 C CA . VAL A 1 213 ? -7.197 -15.462 9.166 1.00 90.88 213 VAL A CA 1
ATOM 1546 C C . VAL A 1 213 ? -7.756 -14.887 10.465 1.00 90.88 213 VAL A C 1
ATOM 1548 O O . VAL A 1 213 ? -7.572 -13.703 10.727 1.00 90.88 213 VAL A O 1
ATOM 1551 N N . SER A 1 214 ? -8.473 -15.687 11.253 1.00 89.81 214 SER A N 1
ATOM 1552 C CA . SER A 1 214 ? -8.997 -15.260 12.555 1.00 89.81 214 SER A CA 1
ATOM 1553 C C . SER A 1 214 ? -7.873 -15.071 13.580 1.00 89.81 214 SER A C 1
ATOM 1555 O O . SER A 1 214 ? -6.762 -15.570 13.398 1.00 89.81 214 SER A O 1
ATOM 1557 N N . ALA A 1 215 ? -8.178 -14.408 14.698 1.00 86.81 215 ALA A N 1
ATOM 1558 C CA . ALA A 1 215 ? -7.246 -14.277 15.820 1.00 86.81 215 ALA A CA 1
ATOM 1559 C C . ALA A 1 215 ? -6.784 -15.637 16.393 1.00 86.81 215 ALA A C 1
ATOM 1561 O O . ALA A 1 215 ? -5.677 -15.736 16.917 1.00 86.81 215 ALA A O 1
ATOM 1562 N N . ASP A 1 216 ? -7.597 -16.689 16.242 1.00 87.19 216 ASP A N 1
ATOM 1563 C CA . ASP A 1 216 ? -7.279 -18.059 16.668 1.00 87.19 216 ASP A CA 1
ATOM 1564 C C . ASP A 1 216 ? -6.473 -18.848 15.612 1.00 87.19 216 ASP A C 1
ATOM 1566 O O . ASP A 1 216 ? -6.137 -20.015 15.810 1.00 87.19 216 ASP A O 1
ATOM 1570 N N . GLY A 1 217 ? -6.144 -18.222 14.475 1.00 88.81 217 GLY A N 1
ATOM 1571 C CA . GLY A 1 217 ? -5.375 -18.833 13.390 1.00 88.81 217 GLY A CA 1
ATOM 1572 C C . GLY A 1 217 ? -6.211 -19.613 12.371 1.00 88.81 217 GLY A C 1
ATOM 1573 O O . GLY A 1 217 ? -5.644 -20.232 11.466 1.00 88.81 217 GLY A O 1
ATOM 1574 N N . GLU A 1 218 ? -7.542 -19.582 12.468 1.00 91.44 218 GLU A N 1
ATOM 1575 C CA . GLU A 1 218 ? -8.416 -20.246 11.499 1.00 91.44 218 GLU A CA 1
ATOM 1576 C C . GLU A 1 218 ? -8.428 -19.490 10.168 1.00 91.44 218 GLU A C 1
ATOM 1578 O O . GLU A 1 218 ? -8.599 -18.272 10.115 1.00 91.44 218 GLU A O 1
ATOM 1583 N N . VAL A 1 219 ? -8.267 -20.212 9.058 1.00 91.62 219 VAL A N 1
ATOM 1584 C CA . VAL A 1 219 ? -8.309 -19.615 7.719 1.00 91.62 219 VAL A CA 1
ATOM 1585 C C . VAL A 1 219 ? -9.765 -19.419 7.297 1.00 91.62 219 VAL A C 1
ATOM 1587 O O . VAL A 1 219 ? -10.423 -20.368 6.879 1.00 91.62 219 VAL A O 1
ATOM 1590 N N . LEU A 1 220 ? -10.245 -18.177 7.361 1.00 90.12 220 LEU A N 1
ATOM 1591 C CA . LEU A 1 220 ? -11.606 -17.790 6.966 1.00 90.12 220 LEU A CA 1
ATOM 1592 C C . LEU A 1 220 ? -11.730 -17.634 5.445 1.00 90.12 220 LEU A C 1
ATOM 1594 O O . LEU A 1 220 ? -12.720 -18.023 4.833 1.00 90.12 220 LEU A O 1
ATOM 1598 N N . VAL A 1 221 ? -10.688 -17.081 4.818 1.00 90.75 221 VAL A N 1
ATOM 1599 C CA . VAL A 1 221 ? -10.571 -16.955 3.361 1.00 90.75 221 VAL A CA 1
ATOM 1600 C C . VAL A 1 221 ? -9.165 -17.380 2.975 1.00 90.75 221 VAL A C 1
ATOM 1602 O O . VAL A 1 221 ? -8.198 -16.736 3.367 1.00 90.75 221 VAL A O 1
ATOM 1605 N N . ALA A 1 222 ? -9.032 -18.457 2.202 1.00 89.06 222 ALA A N 1
ATOM 1606 C CA . ALA A 1 222 ? -7.716 -18.964 1.816 1.00 89.06 222 ALA A CA 1
ATOM 1607 C C . ALA A 1 222 ? -7.051 -18.106 0.730 1.00 89.06 222 ALA A C 1
ATOM 1609 O O . ALA A 1 222 ? -5.891 -17.725 0.875 1.00 89.06 222 ALA A O 1
ATOM 1610 N N . ALA A 1 223 ? -7.776 -17.831 -0.361 1.00 89.56 223 ALA A N 1
ATOM 1611 C CA . ALA A 1 223 ? -7.256 -17.087 -1.505 1.00 89.56 223 ALA A CA 1
ATOM 1612 C C . ALA A 1 223 ? -8.398 -16.651 -2.447 1.00 89.56 223 ALA A C 1
ATOM 1614 O O . ALA A 1 223 ? -8.537 -17.201 -3.540 1.00 89.56 223 ALA A O 1
ATOM 1615 N N . ALA A 1 224 ? -9.250 -15.708 -2.051 1.00 90.88 224 ALA A N 1
ATOM 1616 C CA . ALA A 1 224 ? -10.327 -15.219 -2.921 1.00 90.88 224 ALA A CA 1
ATOM 1617 C C . ALA A 1 224 ? -9.812 -14.162 -3.910 1.00 90.88 224 ALA A C 1
ATOM 1619 O O . ALA A 1 224 ? -8.974 -13.347 -3.546 1.00 90.88 224 ALA A O 1
ATOM 1620 N N . GLY A 1 225 ? -10.292 -14.156 -5.156 1.00 91.19 225 GLY A N 1
ATOM 1621 C CA . GLY A 1 225 ? -9.918 -13.107 -6.113 1.00 91.19 225 GLY A CA 1
ATOM 1622 C C . GLY A 1 225 ? -10.402 -11.731 -5.645 1.00 91.19 225 GLY A C 1
ATOM 1623 O O . GLY A 1 225 ? -11.513 -11.615 -5.132 1.00 91.19 225 GLY A O 1
ATOM 1624 N N . THR A 1 226 ? -9.599 -10.683 -5.840 1.00 88.50 226 THR A N 1
ATOM 1625 C CA . THR A 1 226 ? -9.948 -9.315 -5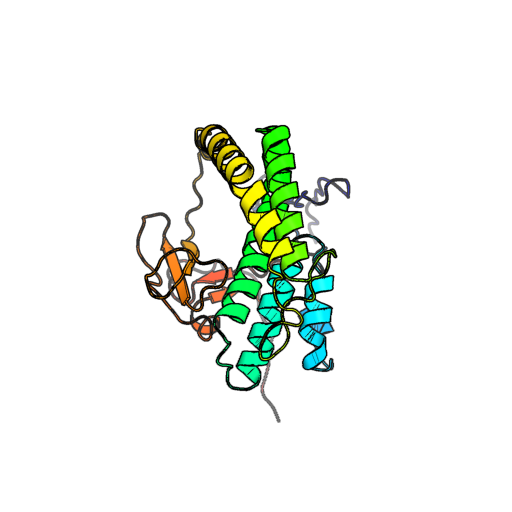.404 1.00 88.50 226 THR A CA 1
ATOM 1626 C C . THR A 1 226 ? -11.209 -8.762 -6.065 1.00 88.50 226 THR A C 1
ATOM 1628 O O . THR A 1 226 ? -11.870 -7.910 -5.487 1.00 88.50 226 THR A O 1
ATOM 1631 N N . SER A 1 227 ? -11.582 -9.260 -7.247 1.00 86.50 227 SER A N 1
ATOM 1632 C CA . SER A 1 227 ? -12.850 -8.921 -7.908 1.00 86.50 227 SER A CA 1
ATOM 1633 C C . SER A 1 227 ? -14.089 -9.438 -7.166 1.00 86.50 227 SER A C 1
ATOM 1635 O O . SER A 1 227 ? -15.187 -8.965 -7.423 1.00 86.50 227 SER A O 1
ATOM 1637 N N . GLY A 1 228 ? -13.926 -10.396 -6.249 1.00 85.06 228 GLY A N 1
ATOM 1638 C CA . GLY A 1 228 ? -14.995 -10.916 -5.396 1.00 85.06 228 GLY A CA 1
ATOM 1639 C C . GLY A 1 228 ? -15.121 -10.207 -4.046 1.00 85.06 228 GLY A C 1
ATOM 1640 O O . GLY A 1 228 ? -15.831 -10.720 -3.185 1.00 85.06 228 GLY A O 1
ATOM 1641 N N . TRP A 1 229 ? -14.426 -9.080 -3.833 1.00 86.44 229 TRP A N 1
ATOM 1642 C CA . TRP A 1 229 ? -14.384 -8.360 -2.551 1.00 86.44 229 TRP A CA 1
ATOM 1643 C C . TRP A 1 229 ? -15.773 -8.074 -1.965 1.00 86.44 229 TRP A C 1
ATOM 1645 O O . TRP A 1 229 ? -15.998 -8.346 -0.787 1.00 86.44 229 TRP A O 1
ATOM 1655 N N . ASP A 1 230 ? -16.721 -7.636 -2.795 1.00 84.44 230 ASP A N 1
ATOM 1656 C CA . ASP A 1 230 ? -18.084 -7.278 -2.372 1.00 84.44 230 ASP A CA 1
ATOM 1657 C C . ASP A 1 230 ? -18.877 -8.467 -1.798 1.00 84.44 230 ASP A C 1
ATOM 1659 O O . ASP A 1 230 ? -19.837 -8.290 -1.052 1.00 84.44 230 ASP A O 1
ATOM 1663 N N . GLY A 1 231 ? -18.478 -9.702 -2.126 1.00 84.44 231 GLY A N 1
ATOM 1664 C CA . GLY A 1 231 ? -19.052 -10.914 -1.539 1.00 84.44 231 GLY A CA 1
ATOM 1665 C C . GLY A 1 231 ? -18.441 -11.298 -0.188 1.00 84.44 231 GLY A C 1
ATOM 1666 O O . GLY A 1 231 ? -19.037 -12.088 0.545 1.00 84.44 231 GLY A O 1
ATOM 1667 N N . LEU A 1 232 ? -17.264 -10.762 0.143 1.00 83.81 232 LEU A N 1
ATOM 1668 C CA . LEU A 1 232 ? -16.454 -11.149 1.304 1.00 83.81 232 LEU A CA 1
ATOM 1669 C C . LEU A 1 232 ? -16.551 -10.144 2.451 1.00 83.81 232 LEU A C 1
ATOM 1671 O O . LEU A 1 232 ? -16.458 -10.528 3.617 1.00 83.81 232 LEU A O 1
ATOM 1675 N N . VAL A 1 233 ? -16.734 -8.865 2.127 1.00 85.25 233 VAL A N 1
ATOM 1676 C CA . VAL A 1 233 ? -16.744 -7.771 3.098 1.00 85.25 233 VAL A CA 1
ATOM 1677 C C . VAL A 1 233 ? -18.064 -7.023 3.019 1.00 85.25 233 VAL A C 1
ATOM 1679 O O . VAL A 1 233 ? -18.552 -6.702 1.942 1.00 85.25 233 VAL A O 1
ATOM 1682 N N . ALA A 1 234 ? -18.640 -6.750 4.183 1.00 86.94 234 ALA A N 1
ATOM 1683 C CA . ALA A 1 234 ? -19.816 -5.910 4.345 1.00 86.94 234 ALA A CA 1
ATOM 1684 C C . ALA A 1 234 ? -19.499 -4.757 5.298 1.00 86.94 234 ALA A C 1
ATOM 1686 O O . ALA A 1 234 ? -18.576 -4.835 6.102 1.00 86.94 234 ALA A O 1
ATOM 1687 N N . GLU A 1 235 ? -20.292 -3.697 5.259 1.00 87.38 235 GLU A N 1
ATOM 1688 C CA . GLU A 1 235 ? -20.187 -2.584 6.200 1.00 87.38 235 GLU A CA 1
ATOM 1689 C C . GLU A 1 235 ? -21.371 -2.641 7.166 1.00 87.38 235 GLU A C 1
ATOM 1691 O O . GLU A 1 235 ? -22.517 -2.808 6.747 1.00 87.38 235 GLU A O 1
ATOM 1696 N N . SER A 1 236 ? -21.111 -2.513 8.466 1.00 86.81 236 SER A N 1
ATOM 1697 C CA . SER A 1 236 ? -22.176 -2.475 9.480 1.00 86.81 236 SER A CA 1
ATOM 1698 C C . SER A 1 236 ? -22.982 -1.171 9.430 1.00 86.81 236 SER A C 1
ATOM 1700 O O . SER A 1 236 ? -24.155 -1.152 9.805 1.00 86.81 236 SER A O 1
ATOM 1702 N N . ALA A 1 237 ? -22.382 -0.095 8.912 1.00 85.69 237 ALA A N 1
ATOM 1703 C CA . ALA A 1 237 ? -23.013 1.202 8.708 1.00 85.69 237 ALA A CA 1
ATOM 1704 C C . ALA A 1 237 ? -22.659 1.793 7.323 1.00 85.69 237 ALA A C 1
ATOM 1706 O O . ALA A 1 237 ? -21.955 2.805 7.250 1.00 85.69 237 ALA A O 1
ATOM 1707 N N . PRO A 1 238 ? -23.147 1.203 6.212 1.00 85.88 238 PRO A N 1
ATOM 1708 C CA . PRO A 1 238 ? -22.750 1.609 4.867 1.00 85.88 238 PRO A CA 1
ATOM 1709 C C . PRO A 1 238 ? -22.970 3.100 4.599 1.00 85.88 238 PRO A C 1
ATOM 1711 O O . PRO A 1 238 ? -24.004 3.669 4.959 1.00 85.88 238 PRO A O 1
ATOM 1714 N N . GLY A 1 239 ? -21.984 3.746 3.976 1.00 80.62 239 GLY A N 1
ATOM 1715 C CA . GLY A 1 239 ? -22.032 5.175 3.648 1.00 80.62 239 GLY A CA 1
ATOM 1716 C C . GLY A 1 239 ? -21.815 6.130 4.832 1.00 80.62 239 GLY A C 1
ATOM 1717 O O . GLY A 1 239 ? -21.618 7.330 4.616 1.00 80.62 239 GLY A O 1
ATOM 1718 N N . GLN A 1 240 ? -21.753 5.648 6.077 1.00 82.62 240 GLN A N 1
ATOM 1719 C CA . GLN A 1 240 ? -21.392 6.489 7.226 1.00 82.62 240 GLN A CA 1
ATOM 1720 C C . GLN A 1 240 ? -19.890 6.824 7.234 1.00 82.62 240 GLN A C 1
ATOM 1722 O O . GLN A 1 240 ? -19.102 6.090 6.644 1.00 82.62 240 GLN A O 1
ATOM 1727 N N . PRO A 1 241 ? -19.450 7.921 7.887 1.00 77.81 241 PRO A N 1
ATOM 1728 C CA . PRO A 1 241 ? -18.021 8.245 8.017 1.00 77.81 241 PRO A CA 1
ATOM 1729 C C . PRO A 1 241 ? -17.168 7.153 8.653 1.00 77.81 241 PRO A C 1
ATOM 1731 O O . PRO A 1 241 ? -16.008 6.995 8.290 1.00 77.81 241 PRO A O 1
ATOM 1734 N N . ALA A 1 242 ? -17.758 6.385 9.564 1.00 81.69 242 ALA A N 1
ATOM 1735 C CA . ALA A 1 242 ? -17.175 5.173 10.112 1.00 81.69 242 ALA A CA 1
ATOM 1736 C C . ALA A 1 242 ? -18.063 3.988 9.701 1.00 81.69 242 ALA A C 1
ATOM 1738 O O . ALA A 1 242 ? -18.992 3.650 10.434 1.00 81.69 242 ALA A O 1
ATOM 1739 N N . PRO A 1 243 ? -17.830 3.385 8.521 1.00 82.44 243 PRO A N 1
ATOM 1740 C CA . PRO A 1 243 ? -18.737 2.374 7.985 1.00 82.44 243 PRO A CA 1
ATOM 1741 C C . PRO A 1 243 ? -18.633 1.012 8.686 1.00 82.44 243 PRO A C 1
ATOM 1743 O O . PRO A 1 243 ? -19.534 0.185 8.566 1.00 82.44 243 PRO A O 1
ATOM 1746 N N . GLY A 1 244 ? -17.554 0.780 9.443 1.00 85.19 244 GLY A N 1
ATOM 1747 C CA . GLY A 1 244 ? -17.352 -0.433 10.233 1.00 85.19 244 GLY A CA 1
ATOM 1748 C C . GLY A 1 244 ? -17.326 -1.692 9.360 1.00 85.19 244 GLY A C 1
ATOM 1749 O O . GLY A 1 244 ? -18.333 -2.405 9.342 1.00 85.19 244 GLY A O 1
ATOM 1750 N N . PRO A 1 245 ? -16.221 -1.955 8.632 1.00 85.44 245 PRO A N 1
ATOM 1751 C CA . PRO A 1 245 ? -16.085 -3.149 7.809 1.00 85.44 245 PRO A CA 1
ATOM 1752 C C . PRO A 1 245 ? -16.187 -4.416 8.665 1.00 85.44 245 PRO A C 1
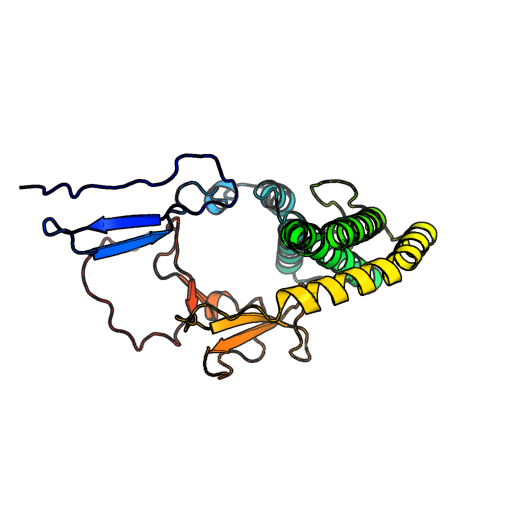ATOM 1754 O O . PRO A 1 245 ? -15.625 -4.501 9.754 1.00 85.44 245 PRO A O 1
ATOM 1757 N N . THR A 1 246 ? -16.904 -5.400 8.144 1.00 81.62 246 THR A N 1
ATOM 1758 C CA . THR A 1 246 ? -17.227 -6.690 8.758 1.00 81.62 246 THR A CA 1
ATOM 1759 C C . THR A 1 246 ? -17.079 -7.789 7.719 1.00 81.62 246 THR A C 1
ATOM 1761 O O . THR A 1 246 ? -17.127 -7.535 6.512 1.00 81.62 246 THR A O 1
ATOM 1764 N N . SER A 1 247 ? -16.917 -9.026 8.171 1.00 69.56 247 SER A N 1
ATOM 1765 C CA . SER A 1 247 ? -16.898 -10.164 7.263 1.00 69.56 247 SER A CA 1
ATOM 1766 C C . SER A 1 247 ? -18.341 -10.566 6.894 1.00 69.56 247 SER A C 1
ATOM 1768 O O . SER A 1 247 ? -19.202 -10.779 7.748 1.00 69.56 247 SER A O 1
ATOM 1770 N N . SER A 1 248 ? -18.652 -10.650 5.602 1.00 56.19 248 SER A N 1
ATOM 1771 C CA . SER A 1 248 ? -19.927 -11.194 5.104 1.00 56.19 248 SER A CA 1
ATOM 1772 C C . SER A 1 248 ? -19.820 -12.720 5.006 1.00 56.19 248 SER A C 1
ATOM 1774 O O . SER A 1 248 ? -18.790 -13.171 4.520 1.00 56.19 248 SER A O 1
ATOM 1776 N N . PRO A 1 249 ? -20.822 -13.574 5.307 1.00 51.41 249 PRO A N 1
ATOM 1777 C CA . PRO A 1 249 ? -21.750 -13.648 6.435 1.00 51.41 249 PRO A CA 1
ATOM 1778 C C . PRO A 1 249 ? -21.175 -14.453 7.632 1.00 51.41 249 PRO A C 1
ATOM 1780 O O . PRO A 1 249 ? -21.936 -15.133 8.321 1.00 51.41 249 PRO A O 1
ATOM 1783 N N . TRP A 1 250 ? -19.864 -14.419 7.884 1.00 46.41 250 TRP A N 1
ATOM 1784 C CA . TRP A 1 250 ? -19.231 -15.218 8.950 1.00 46.41 250 TRP A CA 1
ATOM 1785 C C . TRP A 1 250 ? -19.589 -14.737 10.366 1.00 46.41 250 TRP A C 1
ATOM 1787 O O . TRP A 1 250 ? -19.585 -15.530 11.301 1.00 46.41 250 TRP A O 1
ATOM 1797 N N . ASP A 1 251 ? -20.015 -13.478 10.507 1.00 45.31 251 ASP A N 1
ATOM 1798 C CA . ASP A 1 251 ? -20.325 -12.857 11.802 1.00 45.31 251 ASP A CA 1
ATOM 1799 C C . ASP A 1 251 ? -21.825 -12.839 12.172 1.00 45.31 251 ASP A C 1
ATOM 1801 O O . ASP A 1 251 ? -22.209 -12.256 13.190 1.00 45.31 251 ASP A O 1
ATOM 1805 N N . ARG A 1 252 ? -22.720 -13.508 11.419 1.00 40.47 252 ARG A N 1
ATOM 1806 C CA . ARG A 1 252 ? -24.169 -13.562 11.756 1.00 40.47 252 ARG A CA 1
ATOM 1807 C C . ARG A 1 252 ? -24.514 -14.487 12.944 1.00 40.47 252 ARG A C 1
ATOM 1809 O O . ARG A 1 252 ? -25.575 -15.107 12.956 1.00 40.47 252 ARG A O 1
ATOM 1816 N N . GLY A 1 253 ? -23.641 -14.564 13.947 1.00 34.94 253 GLY A N 1
ATOM 1817 C CA . GLY A 1 253 ? -23.874 -15.228 15.236 1.00 34.94 253 GLY A CA 1
ATOM 1818 C C . GLY A 1 253 ? -24.052 -14.272 16.426 1.00 34.94 253 GLY A C 1
ATOM 1819 O O . GLY A 1 253 ? -24.462 -14.710 17.497 1.00 34.94 253 GLY A O 1
ATOM 1820 N N . GLY A 1 254 ? -23.781 -12.972 16.263 1.00 34.00 254 GLY A N 1
ATOM 1821 C CA . GLY A 1 254 ? -23.991 -11.961 17.304 1.00 34.00 254 GLY A CA 1
ATOM 1822 C C . GLY A 1 254 ? -25.293 -11.197 17.081 1.00 34.00 254 GLY A C 1
ATOM 1823 O O . GLY A 1 254 ? -25.443 -10.510 16.076 1.00 34.00 254 GLY A O 1
ATOM 1824 N N . ALA A 1 255 ? -26.248 -11.324 18.001 1.00 26.94 255 ALA A N 1
ATOM 1825 C CA . ALA A 1 255 ? -27.533 -10.635 17.929 1.00 26.94 255 ALA A CA 1
ATOM 1826 C C . ALA A 1 255 ? -27.363 -9.110 17.725 1.00 26.94 255 ALA A C 1
ATOM 1828 O O . ALA A 1 255 ? -26.575 -8.488 18.441 1.00 26.94 255 ALA A O 1
ATOM 1829 N N . PRO A 1 256 ? -28.133 -8.477 16.818 1.00 33.66 256 PRO A N 1
ATOM 1830 C CA . PRO A 1 256 ? -28.188 -7.028 16.740 1.00 33.66 256 PRO A CA 1
ATOM 1831 C C . PRO A 1 256 ? -28.902 -6.523 17.995 1.00 33.66 256 PRO A C 1
ATOM 1833 O O . PRO A 1 256 ? -30.086 -6.801 18.204 1.00 33.66 256 PRO A O 1
ATOM 1836 N N . THR A 1 257 ? -28.196 -5.787 18.852 1.00 29.75 257 THR A N 1
ATOM 1837 C CA . THR A 1 257 ? -28.853 -5.035 19.918 1.00 29.75 257 THR A CA 1
ATOM 1838 C C . THR A 1 257 ? -29.719 -3.966 19.262 1.00 29.75 257 THR A C 1
ATOM 1840 O O . THR A 1 257 ? -29.264 -3.030 18.608 1.00 29.75 257 THR A O 1
ATOM 1843 N N . ALA A 1 258 ? -31.024 -4.176 19.375 1.00 31.14 258 ALA A N 1
ATOM 1844 C CA . ALA A 1 258 ? -32.043 -3.313 18.827 1.00 31.14 258 ALA A CA 1
ATOM 1845 C C . ALA A 1 258 ? -31.952 -1.900 19.425 1.00 31.14 258 ALA A C 1
ATOM 1847 O O . ALA A 1 258 ? -32.178 -1.723 20.617 1.00 31.14 258 ALA A O 1
ATOM 1848 N N . SER A 1 259 ? -31.725 -0.881 18.594 1.00 31.30 259 SER A N 1
ATOM 1849 C CA . SER A 1 259 ? -32.542 0.344 18.595 1.00 31.30 259 SER A CA 1
ATOM 1850 C C . SER A 1 259 ? -32.172 1.261 17.424 1.00 31.30 259 SER A C 1
ATOM 1852 O O . SER A 1 259 ? -31.051 1.738 17.324 1.00 31.30 259 SER A O 1
ATOM 1854 N N . GLY A 1 260 ? -33.133 1.527 16.531 1.00 26.14 260 GLY A N 1
ATOM 1855 C CA . GLY A 1 260 ? -32.966 2.524 15.465 1.00 26.14 260 GLY A CA 1
ATOM 1856 C C . GLY A 1 260 ? -33.775 2.236 14.204 1.00 26.14 260 GLY A C 1
ATOM 1857 O O . GLY A 1 260 ? -33.242 1.796 13.196 1.00 26.14 260 GLY A O 1
ATOM 1858 N N . ARG A 1 261 ? -35.088 2.460 14.265 1.00 29.17 261 ARG A N 1
ATOM 1859 C CA . ARG A 1 261 ? -36.050 2.248 13.174 1.00 29.17 261 ARG A CA 1
ATOM 1860 C C . ARG A 1 261 ? -35.773 3.108 11.923 1.00 29.17 261 ARG A C 1
ATOM 1862 O O . ARG A 1 261 ? -35.736 4.326 12.017 1.00 29.17 261 ARG A O 1
ATOM 1869 N N . SER A 1 262 ? -35.764 2.424 10.773 1.00 30.14 262 SER A N 1
ATOM 1870 C CA . SER A 1 262 ? -36.416 2.717 9.475 1.00 30.14 262 SER A CA 1
ATOM 1871 C C . SER A 1 262 ? -36.272 4.094 8.800 1.00 30.14 262 SER A C 1
ATOM 1873 O O . SER A 1 262 ? -36.715 5.107 9.346 1.00 30.14 262 SER A O 1
ATOM 1875 N N . ARG A 1 263 ? -35.988 4.072 7.486 1.00 30.33 263 ARG A N 1
ATOM 1876 C CA . ARG A 1 263 ? -37.040 4.273 6.460 1.00 30.33 263 ARG A CA 1
ATOM 1877 C C . ARG A 1 263 ? -36.580 3.934 5.028 1.00 30.33 263 ARG A C 1
ATOM 1879 O O . ARG A 1 263 ? -35.671 4.553 4.502 1.00 30.33 263 ARG A O 1
ATOM 1886 N N . ASN A 1 264 ? -37.288 2.960 4.453 1.00 30.91 264 ASN A N 1
ATOM 1887 C CA . ASN A 1 264 ? -37.820 2.852 3.088 1.00 30.91 264 ASN A CA 1
ATOM 1888 C C . ASN A 1 264 ? -37.005 3.408 1.906 1.00 30.91 264 ASN A C 1
ATOM 1890 O O . ASN A 1 264 ? -37.088 4.595 1.610 1.00 30.91 264 ASN A O 1
ATOM 1894 N N . CYS A 1 265 ? -36.456 2.500 1.094 1.00 30.09 265 CYS A N 1
ATOM 1895 C CA . CYS A 1 265 ? -36.490 2.651 -0.362 1.00 30.09 265 CYS A CA 1
ATOM 1896 C C . CYS A 1 265 ? -37.599 1.736 -0.889 1.00 30.09 265 CYS A C 1
ATOM 1898 O O . CYS A 1 265 ? -37.416 0.528 -1.032 1.00 30.09 265 CYS A O 1
ATOM 1900 N N . ALA A 1 266 ? -38.781 2.322 -1.080 1.00 30.12 266 ALA A N 1
ATOM 1901 C CA . ALA A 1 266 ? -39.844 1.718 -1.862 1.00 30.12 266 ALA A CA 1
ATOM 1902 C C . ALA A 1 266 ? -39.528 1.903 -3.350 1.00 30.12 266 ALA A C 1
ATOM 1904 O O . ALA A 1 266 ? -39.050 2.947 -3.785 1.00 30.12 266 ALA A O 1
ATOM 1905 N N . SER A 1 267 ? -39.806 0.839 -4.082 1.00 33.62 267 SER A N 1
ATOM 1906 C CA . SER A 1 267 ? -39.772 0.661 -5.523 1.00 33.62 267 SER A CA 1
ATOM 1907 C C . SER A 1 267 ? -40.623 1.657 -6.322 1.00 33.62 267 SER A C 1
ATOM 1909 O O . SER A 1 267 ? -41.820 1.775 -6.060 1.00 33.62 267 SER A O 1
ATOM 1911 N N . GLY A 1 268 ? -40.018 2.185 -7.392 1.00 30.28 268 GLY A N 1
ATOM 1912 C CA . GLY A 1 268 ? -40.622 2.360 -8.721 1.00 30.28 268 GLY A CA 1
ATOM 1913 C C . GLY A 1 268 ? -41.331 3.687 -9.021 1.00 30.28 268 GLY A C 1
ATOM 1914 O O . GLY A 1 268 ? -41.633 4.450 -8.101 1.00 30.28 268 GLY A O 1
ATOM 1915 N N . PRO A 1 269 ? -41.664 3.937 -10.303 1.00 38.06 269 PRO A N 1
ATOM 1916 C CA . PRO A 1 269 ? -41.384 3.133 -11.503 1.00 38.06 269 PRO A CA 1
ATOM 1917 C C . PRO A 1 269 ? -40.113 3.545 -12.263 1.00 38.06 269 PRO A C 1
ATOM 1919 O O . PRO A 1 269 ? -39.735 4.736 -12.210 1.00 38.06 269 PRO A O 1
#

=== Feature glossary ===
Feature key, reading from the visual/contextual features back to the raw sequence:

Rendered structure images. Structure images are PyMOL renders from six orthogonal camera directions. Cartoon representation draws helices as coils and strands as arrows; sticks shows the backbone as bonds; surface shows the solvent-excluded envelope. Rainbow coloring maps sequence position to hue (blue→red, N→C); chain coloring assigns a distinct color per polypeptide.

Contact-map, Ramachandran, and PAE plots. Three diagnostic plots accompany the record. The Cα contact map visualizes the tertiary structure as a 2D adjacency matrix (8 Å cutoff, sequence-local contacts suppressed). The Ramachandran plot shows the distribution of backbone (φ, ψ) torsions, with points in the α and β basins reflecting secondary structure content. The PAE plot shows AlphaFold's inter-residue confidence as a color matrix.

InterPro / GO / CATH / organism. The annotation block draws on four external resources. InterPro: which protein families and domains the sequence belongs to. GO: standardized terms for what the protein does, what process it participates in, and where in the cell it acts. CATH: which structural fold it has in the CATH hierarchy. Organism: the species of origin.

Nearest PDB structures. Structural nearest n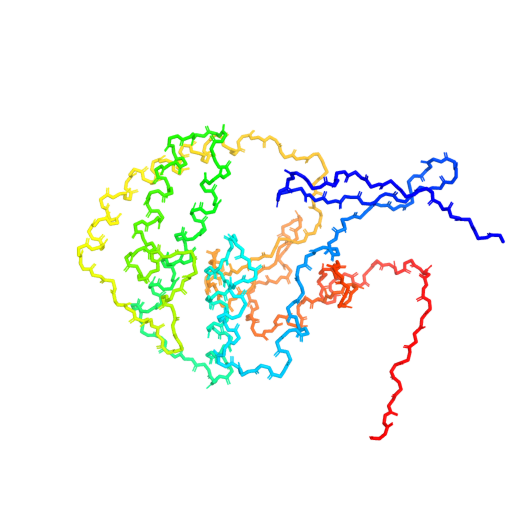eighbors (via Foldseek easy-search vs the PDB). Reported per hit: target PDB id, E-value, and alignment TM-score. A TM-score above ~0.5 is the conventional threshold for 'same fold'.

Predicted aligned error. Predicted aligned error is AlphaFold's pairwise confidence. Unlike pLDDT (per-residue), PAE is per-residue-pair and captures whether two parts of the structure are correctly placed relative to each other. Units are ångströms of expected positional error.

Solvent-accessible surface area. SASA measures how much of the protein is reachable by solvent. It is computed by rolling a water-sized probe over the atomic surface and summing the exposed area (Å²). Per-residue SASA distinguishes core (buried, low SASA) from surface (exposed, high SASA) residues; total SASA is a whole-molecule size measure.

B-factor. Crystallographic B-factors measure how much each atom's electron density is smeared out, in Å². They rise in mobile loops and surface residues and fall in the buried interior. In AlphaFold models this column is repurposed to hold pLDDT instead.

pLDDT. For AlphaFold models, the B-factor field carries pLDDT — the model's own estimate of local accuracy on a 0–100 scale. Regions with pLDDT<50 should be treated as essentially unmodeled; they often correspond to intrinsically disordered segments.

Backbone torsions (φ/ψ). φ (phi) and ψ (psi) are the two rotatable backbone dihedrals per residue: φ is the C(i-1)–N–Cα–C torsion, ψ is the N–Cα–C–N(i+1) torsion, both in degrees on (−180°, 180°]. α-helical residues cluster near (−60°, −45°); β-strand residues near (−120°, +130°). A Ramachandran plot is simply a scatter of (φ, ψ) for every residue.

Radius of gyration, Cα contacts, bounding box. Radius of gyration (Rg) is the root-mean-square distance of Cα atoms from their centroid — a single number for overall size and compactness. A globular domain of N residues has Rg ≈ 2.2·N^0.38 Å; an extended or disordered chain has a much larger Rg. The Cα contact count is the number of residue pairs whose Cα atoms are within 8 Å and are more than four positions apart in sequence — a standard proxy for tertiary packing density. The bounding box is the smallest axis-aligned box enclosing all Cα atoms.

Secondary structure (3-state, P-SEA). Three-state secondary structure (P-SEA) collapses the eight DSSP classes into helix (a), strand (b), and coil (c). P-SEA assigns these from Cα geometry alone — distances and angles — without requiring backbone oxygens, so it works on any Cα trace.

Secondary structure (8-state, DSSP). Secondary structure is the local, repeating backbone conformation. DSSP classifies it into eight states by reading the hydrogen-bond network: three helix types (H, G, I), two β types (E, B), two non-regular types (T, S), and unstructured coil (-).

Foldseek 3Di. The Foldseek 3Di string encodes local tertiary geometry as a 20-letter alphabet — one character per residue — derived from the relative positions of nearby Cα atoms. Unlike the amino-acid sequence, 3Di is a direct function of the 3D structure, so two proteins with the same fold have similar 3Di strings even at low sequence identity.

mmCIF coordinates. Structure coordinates are given as an mmCIF _atom_site loop: one row per atom with element, residue name, chain id, sequence number, and x/y/z position in Å. Only the four main-chain atoms per residue are included here; side chains are omitted to keep the record compact.

Sequence. This is the polypeptide sequence — one letter per residue, N-terminus first. Length ranges from a few dozen residues for small domains to over a thousand for large multi-domain proteins.